Protein AF-A0A1L5KKT3-F1 (afdb_monomer)

Foldseek 3Di:
DVVQQVVCVVVVHDRPQVQDDPVDPVSAQPFQAQLLVVFFDPCFDKDKDKDKDWDDDPFKIKIKMWIWIKTADRTNRVQWIKIKIKIKIKMKGWPAAAPPDPPCNTDIKIKIKMKMKMKTWDQDPDDPCEGLVNLSVPPGSSDDQFDDDPVVVVVCVVPPPCQDADPVRTGGDAPVVRPRYGRSVSSSVPRPTDIDMDMDIDMDMDD

Secondary structure (DSSP, 8-state):
-HHHHHHHHHTTPPPSSTT--TT-GGGS------HHHHHB-TT--EEEEEEEEEEEETTEEEEEEEEEEEEE-SBSTTT-EEEEEEEEEEEEEEEEE-TT-SS-SEEEEEEEEEEEEEEEE------TTTSHHHHHHHS-TTS-SB---HHHHHHHHHH-TT--B-TT-PBBP--TT-SS---HHHHHHHS----EEEEEEEEEEE-

pLDDT: mean 84.53, std 10.6, range [56.38, 98.12]

Nearest PDB structures (foldseek):
  7dsa-assembly1_B  TM=4.032E-01  e=6.604E+00  Gallus gallus

Structure (mmCIF, N/CA/C/O backbone):
data_AF-A0A1L5KKT3-F1
#
_entry.id   AF-A0A1L5KKT3-F1
#
loop_
_atom_site.group_PDB
_atom_site.id
_atom_site.type_symbol
_atom_site.label_atom_id
_atom_site.label_alt_id
_atom_site.label_comp_id
_atom_site.label_asym_id
_atom_site.label_entity_id
_atom_site.label_seq_id
_atom_site.pdbx_PDB_ins_code
_atom_site.Cartn_x
_atom_site.Cartn_y
_atom_site.Cartn_z
_atom_site.occupancy
_atom_site.B_iso_or_equiv
_atom_site.auth_seq_id
_atom_site.auth_comp_id
_atom_site.auth_asym_id
_atom_site.auth_atom_id
_atom_site.pdbx_PDB_model_num
ATOM 1 N N . GLN A 1 1 ? 16.917 9.504 -33.461 1.00 63.19 1 GLN A N 1
ATOM 2 C CA . GLN A 1 1 ? 17.417 8.324 -34.205 1.00 63.19 1 GLN A CA 1
ATOM 3 C C . GLN A 1 1 ? 18.215 8.733 -35.440 1.00 63.19 1 GLN A C 1
ATOM 5 O O . GLN A 1 1 ? 19.400 8.432 -35.468 1.00 63.19 1 GLN A O 1
ATOM 10 N N . MET A 1 2 ? 17.657 9.514 -36.377 1.00 70.12 2 MET A N 1
ATOM 11 C CA . MET A 1 2 ? 18.410 10.036 -37.537 1.00 70.12 2 MET A CA 1
ATOM 12 C C . MET A 1 2 ? 19.688 10.796 -37.152 1.00 70.12 2 MET A C 1
ATOM 14 O O . MET A 1 2 ? 20.767 10.406 -37.568 1.00 70.12 2 MET A O 1
ATOM 18 N N . MET A 1 3 ? 19.584 11.819 -36.299 1.00 73.38 3 MET A N 1
ATOM 19 C CA . MET A 1 3 ? 20.734 12.651 -35.912 1.00 73.38 3 MET A CA 1
ATOM 20 C C . MET A 1 3 ? 21.866 11.843 -35.247 1.00 73.38 3 MET A C 1
ATOM 22 O O . MET A 1 3 ? 23.039 12.139 -35.435 1.00 73.38 3 MET A O 1
ATOM 26 N N . VAL A 1 4 ? 21.524 10.776 -34.516 1.00 72.25 4 VAL A N 1
ATOM 27 C CA . VAL A 1 4 ? 22.498 9.873 -33.876 1.00 72.25 4 VAL A CA 1
ATOM 28 C C . VAL A 1 4 ? 23.178 8.974 -34.913 1.00 72.25 4 VAL A C 1
ATOM 30 O O . VAL A 1 4 ? 24.384 8.760 -34.841 1.00 72.25 4 VAL A O 1
ATOM 33 N N . ASN A 1 5 ? 22.427 8.473 -35.898 1.00 73.75 5 ASN A N 1
ATOM 34 C CA . ASN A 1 5 ? 22.984 7.714 -37.016 1.00 73.75 5 ASN A CA 1
ATOM 35 C C . ASN A 1 5 ? 23.871 8.580 -37.913 1.00 73.75 5 ASN A C 1
ATOM 37 O O . ASN A 1 5 ? 24.936 8.126 -38.316 1.00 73.75 5 ASN A O 1
ATOM 41 N N . GLU A 1 6 ? 23.467 9.817 -38.201 1.00 74.38 6 GLU A N 1
ATOM 42 C CA . GLU A 1 6 ? 24.276 10.774 -38.962 1.00 74.38 6 GLU A CA 1
ATOM 43 C C . GLU A 1 6 ? 25.564 11.128 -38.218 1.00 74.38 6 GLU A C 1
ATOM 45 O O . GLU A 1 6 ? 26.638 11.103 -38.815 1.00 74.38 6 GLU A O 1
ATOM 50 N N . MET A 1 7 ? 25.488 11.368 -36.906 1.00 77.25 7 MET A N 1
ATOM 51 C CA . MET A 1 7 ? 26.662 11.617 -36.070 1.00 77.25 7 MET A CA 1
ATOM 52 C C . MET A 1 7 ? 27.610 10.411 -36.044 1.00 77.25 7 MET A C 1
ATOM 54 O O . MET A 1 7 ? 28.794 10.570 -36.325 1.00 77.25 7 MET A O 1
ATOM 58 N N . ASN A 1 8 ? 27.106 9.194 -35.803 1.00 78.06 8 ASN A N 1
ATOM 59 C CA . ASN A 1 8 ? 27.934 7.983 -35.811 1.00 78.06 8 ASN A CA 1
ATOM 60 C C . ASN A 1 8 ? 28.555 7.714 -37.187 1.00 78.06 8 ASN A C 1
ATOM 62 O O . ASN A 1 8 ? 29.734 7.378 -37.262 1.00 78.06 8 ASN A O 1
ATOM 66 N N . LYS A 1 9 ? 27.796 7.915 -38.272 1.00 80.06 9 LYS A N 1
ATOM 67 C CA . LYS A 1 9 ? 28.296 7.789 -39.647 1.00 80.06 9 LYS A CA 1
ATOM 68 C C . LYS A 1 9 ? 29.416 8.792 -39.931 1.00 80.06 9 LYS A C 1
ATOM 70 O O . LYS A 1 9 ? 30.420 8.415 -40.530 1.00 80.06 9 LYS A O 1
ATOM 75 N N . ASN A 1 10 ? 29.267 10.038 -39.479 1.00 81.19 10 ASN A N 1
ATOM 76 C CA . ASN A 1 10 ? 30.288 11.080 -39.618 1.00 81.19 10 ASN A CA 1
ATOM 77 C C . ASN A 1 10 ? 31.531 10.802 -38.756 1.00 81.19 10 ASN A C 1
ATOM 79 O O . ASN A 1 10 ? 32.640 11.148 -39.151 1.00 81.19 10 ASN A O 1
ATOM 83 N N . GLU A 1 11 ? 31.362 10.144 -37.609 1.00 80.19 11 GLU A N 1
ATOM 84 C CA . GLU A 1 11 ? 32.452 9.707 -36.726 1.00 80.19 11 GLU A CA 1
ATOM 85 C C . GLU A 1 11 ? 33.073 8.354 -37.127 1.00 80.19 11 GLU A C 1
ATOM 87 O O . GLU A 1 11 ? 33.970 7.867 -36.438 1.00 80.19 11 GLU A O 1
ATOM 92 N N . GLY A 1 12 ? 32.609 7.721 -38.212 1.00 77.06 12 GLY A N 1
ATOM 93 C CA . GLY A 1 12 ? 33.082 6.401 -38.649 1.00 77.06 12 GLY A CA 1
ATOM 94 C C . GLY A 1 12 ? 32.738 5.254 -37.689 1.00 77.06 12 GLY A C 1
ATOM 95 O O . GLY A 1 12 ? 33.350 4.190 -37.757 1.00 77.06 12 GLY A O 1
ATOM 96 N N . LYS A 1 13 ? 31.780 5.463 -36.783 1.00 74.81 13 LYS A N 1
ATOM 97 C CA . LYS A 1 13 ? 31.267 4.460 -35.844 1.00 74.81 13 LYS A CA 1
ATOM 98 C C . LYS A 1 13 ? 30.089 3.710 -36.457 1.00 74.81 13 LYS A C 1
ATOM 100 O O . LYS A 1 13 ? 29.391 4.223 -37.333 1.00 74.81 13 LYS A O 1
ATOM 105 N N . GLU A 1 14 ? 29.830 2.507 -35.951 1.00 72.31 14 GLU A N 1
ATOM 106 C CA . GLU A 1 14 ? 28.636 1.754 -36.333 1.00 72.31 14 GLU A CA 1
ATOM 107 C C . GLU A 1 14 ? 27.357 2.559 -36.061 1.00 72.31 14 GLU A C 1
ATOM 109 O O . GLU A 1 14 ? 27.228 3.289 -35.067 1.00 72.31 14 GLU A O 1
ATOM 114 N N . LEU A 1 15 ? 26.396 2.432 -36.978 1.00 69.31 15 LEU A N 1
ATOM 115 C CA . LEU A 1 15 ? 25.092 3.065 -36.844 1.00 69.31 15 LEU A CA 1
ATOM 116 C C . LEU A 1 15 ? 24.395 2.501 -35.606 1.00 69.31 15 LEU A C 1
ATOM 118 O O . LEU A 1 15 ? 24.233 1.293 -35.472 1.00 69.31 15 LEU A O 1
ATOM 122 N N . LYS A 1 16 ? 23.950 3.386 -34.713 1.00 64.50 16 LYS A N 1
ATOM 123 C CA . LYS A 1 16 ? 23.202 2.998 -33.507 1.00 64.50 16 LYS A CA 1
ATOM 124 C C . LYS A 1 16 ? 21.838 2.388 -33.850 1.00 64.50 16 LYS A C 1
ATOM 126 O O . LYS A 1 16 ? 21.349 1.560 -33.094 1.00 64.50 16 LYS A O 1
ATOM 131 N N . PHE A 1 17 ? 21.237 2.792 -34.970 1.00 68.19 17 PHE A N 1
ATOM 132 C CA . PHE A 1 17 ? 19.943 2.310 -35.458 1.00 68.19 17 PHE A CA 1
ATOM 133 C C . PHE A 1 17 ? 20.067 1.907 -36.937 1.00 68.19 17 PHE A C 1
ATOM 135 O O . PHE A 1 17 ? 19.567 2.623 -37.803 1.00 68.19 17 PHE A O 1
ATOM 142 N N . PRO A 1 18 ? 20.767 0.808 -37.266 1.00 62.34 18 PRO A N 1
ATOM 143 C CA . PRO A 1 18 ? 21.139 0.478 -38.647 1.00 62.34 18 PRO A CA 1
ATOM 144 C C . PRO A 1 18 ? 19.930 0.233 -39.556 1.00 62.34 18 PRO A C 1
ATOM 146 O O . PRO A 1 18 ? 20.019 0.447 -40.760 1.00 62.34 18 PRO A O 1
ATOM 149 N N . ASN A 1 19 ? 18.796 -0.154 -38.970 1.00 67.31 19 ASN A N 1
ATOM 150 C CA . ASN A 1 19 ? 17.571 -0.430 -39.704 1.00 67.31 19 ASN A CA 1
ATOM 151 C C . ASN A 1 19 ? 16.658 0.788 -39.866 1.00 67.31 19 ASN A C 1
ATOM 153 O O . ASN A 1 19 ? 15.694 0.654 -40.594 1.00 67.31 19 ASN A O 1
ATOM 157 N N . PHE A 1 20 ? 16.926 1.937 -39.228 1.00 66.56 20 PHE A N 1
ATOM 158 C CA . PHE A 1 20 ? 16.033 3.107 -39.228 1.00 66.56 20 PHE A CA 1
ATOM 159 C C . PHE A 1 20 ? 16.254 4.023 -40.447 1.00 66.56 20 PHE A C 1
ATOM 161 O O . PHE A 1 20 ? 17.340 4.584 -40.612 1.00 66.56 20 PHE A O 1
ATOM 168 N N . ASP A 1 21 ? 15.198 4.253 -41.231 1.00 69.81 21 ASP A N 1
ATOM 169 C CA . ASP A 1 21 ? 15.142 5.175 -42.371 1.00 69.81 21 ASP A CA 1
ATOM 170 C C . ASP A 1 21 ? 13.918 6.103 -42.252 1.00 69.81 21 ASP A C 1
ATOM 172 O O . ASP A 1 21 ? 12.773 5.653 -42.258 1.00 69.81 21 ASP A O 1
ATOM 176 N N . ILE A 1 22 ? 14.144 7.423 -42.193 1.00 68.12 22 ILE A N 1
ATOM 177 C CA . ILE A 1 22 ? 13.048 8.406 -42.097 1.00 68.12 22 ILE A CA 1
ATOM 178 C C . ILE A 1 22 ? 12.112 8.380 -43.313 1.00 68.12 22 ILE A C 1
ATOM 180 O O . ILE A 1 22 ? 10.954 8.777 -43.220 1.00 68.12 22 ILE A O 1
ATOM 184 N N . ASN A 1 23 ? 12.612 7.945 -44.469 1.00 75.56 23 ASN A N 1
ATOM 185 C CA . ASN A 1 23 ? 11.835 7.919 -45.703 1.00 75.56 23 ASN A CA 1
ATOM 186 C C . ASN A 1 23 ? 11.068 6.605 -45.863 1.00 75.56 23 ASN A C 1
ATOM 188 O O . ASN A 1 23 ? 10.263 6.481 -46.786 1.00 75.56 23 ASN A O 1
ATOM 192 N N . ASN A 1 24 ? 11.291 5.638 -44.967 1.00 72.31 24 ASN A N 1
ATOM 193 C CA . ASN A 1 24 ? 10.620 4.353 -44.987 1.00 72.31 24 ASN A CA 1
ATOM 194 C C . ASN A 1 24 ? 9.954 4.049 -43.631 1.00 72.31 24 ASN A C 1
ATOM 196 O O . ASN A 1 24 ? 10.589 3.470 -42.748 1.00 72.31 24 ASN A O 1
ATOM 200 N N . PRO A 1 25 ? 8.654 4.355 -43.466 1.00 66.06 25 PRO A N 1
ATOM 201 C CA . PRO A 1 25 ? 7.922 4.127 -42.219 1.00 66.06 25 PRO A CA 1
ATOM 202 C C . PRO A 1 25 ? 7.931 2.675 -41.719 1.00 66.06 25 PRO A C 1
ATOM 204 O O . PRO A 1 25 ? 7.763 2.449 -40.526 1.00 66.06 25 PRO A O 1
ATOM 207 N N . SER A 1 26 ? 8.163 1.681 -42.590 1.00 67.38 26 SER A N 1
ATOM 208 C CA . SER A 1 26 ? 8.262 0.270 -42.178 1.00 67.38 26 SER A CA 1
ATOM 209 C C . SER A 1 26 ? 9.510 -0.034 -41.346 1.00 67.38 26 SER A C 1
ATOM 211 O O . SER A 1 26 ? 9.657 -1.139 -40.834 1.00 67.38 26 SER A O 1
ATOM 213 N N . THR A 1 27 ? 10.440 0.916 -41.274 1.00 63.47 27 THR A N 1
ATOM 214 C CA . THR A 1 27 ? 11.661 0.825 -40.476 1.00 63.47 27 THR A CA 1
ATOM 215 C C . THR A 1 27 ? 11.534 1.455 -39.095 1.00 63.47 27 THR A C 1
ATOM 217 O O . THR A 1 27 ? 12.465 1.382 -38.287 1.00 63.47 27 THR A O 1
ATOM 220 N N . TYR A 1 28 ? 10.398 2.099 -38.817 1.00 63.19 28 TYR A N 1
ATOM 221 C CA . TYR A 1 28 ? 10.136 2.640 -37.498 1.00 63.19 28 TYR A CA 1
ATOM 222 C C . TYR A 1 28 ? 9.967 1.491 -36.50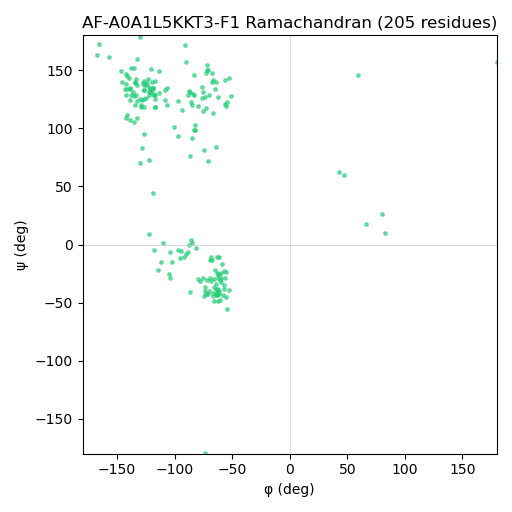5 1.00 63.19 28 TYR A C 1
ATOM 224 O O . TYR A 1 28 ? 9.368 0.469 -36.850 1.00 63.19 28 TYR A O 1
ATOM 232 N N . PRO A 1 29 ? 10.508 1.627 -35.283 1.00 63.94 29 PRO A N 1
ATOM 233 C CA . PRO A 1 29 ? 10.243 0.655 -34.235 1.00 63.94 29 PRO A CA 1
ATOM 234 C C . PRO A 1 29 ? 8.728 0.518 -34.060 1.00 63.94 29 PRO A C 1
ATOM 236 O O . PRO A 1 29 ? 8.031 1.502 -33.843 1.00 63.94 29 PRO A O 1
ATOM 239 N N . THR A 1 30 ? 8.231 -0.708 -34.209 1.00 66.31 30 THR A N 1
ATOM 240 C CA . THR A 1 30 ? 6.797 -1.039 -34.174 1.00 66.31 30 THR A CA 1
ATOM 241 C C . THR A 1 30 ? 6.252 -1.176 -32.757 1.00 66.31 30 THR A C 1
ATOM 243 O O . THR A 1 30 ? 5.075 -1.471 -32.573 1.00 66.31 30 THR A O 1
ATOM 246 N N . THR A 1 31 ? 7.119 -1.048 -31.757 1.00 73.56 31 THR A N 1
ATOM 247 C CA . THR A 1 31 ? 6.745 -1.133 -30.353 1.00 73.56 31 THR A CA 1
ATOM 248 C C . THR A 1 31 ? 6.300 0.241 -29.874 1.00 73.56 31 THR A C 1
ATOM 250 O O . THR A 1 31 ? 7.003 1.220 -30.097 1.00 73.56 31 THR A O 1
ATOM 253 N N . GLU A 1 32 ? 5.150 0.300 -29.209 1.00 79.75 32 GLU A N 1
ATOM 254 C CA . GLU A 1 32 ? 4.628 1.490 -28.535 1.00 79.75 32 GLU A CA 1
ATOM 255 C C . GLU A 1 32 ? 4.276 1.103 -27.095 1.00 79.75 32 GLU A C 1
ATOM 257 O O . GLU A 1 32 ? 3.148 0.736 -26.779 1.00 79.75 32 GLU A O 1
ATOM 262 N N . THR A 1 33 ? 5.282 1.104 -26.229 1.00 86.25 33 THR A N 1
ATOM 263 C CA . THR A 1 33 ? 5.142 0.842 -24.800 1.00 86.25 33 THR A CA 1
ATOM 264 C C . THR A 1 33 ? 4.635 2.097 -24.096 1.00 86.25 33 THR A C 1
ATOM 266 O O . THR A 1 33 ? 5.320 3.125 -24.074 1.00 86.25 33 THR A O 1
ATOM 269 N N . ASP A 1 34 ? 3.464 2.006 -23.467 1.00 87.88 34 ASP A N 1
ATOM 270 C CA . ASP A 1 34 ? 3.000 3.025 -2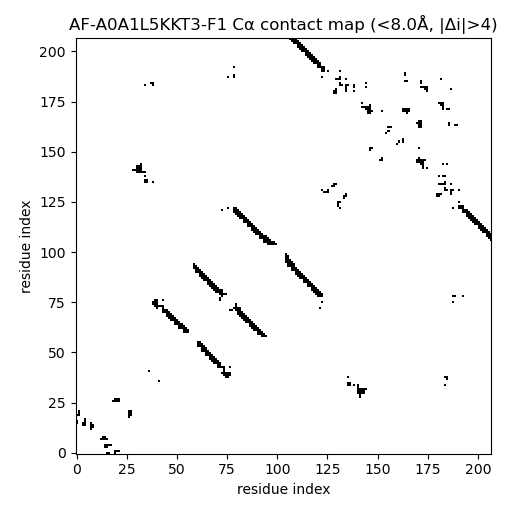2.528 1.00 87.88 34 ASP A CA 1
ATOM 271 C C . ASP A 1 34 ? 3.582 2.749 -21.138 1.00 87.88 34 ASP A C 1
ATOM 273 O O . ASP A 1 34 ? 3.020 2.023 -20.321 1.00 87.88 34 ASP A O 1
ATOM 277 N N . TRP A 1 35 ? 4.737 3.350 -20.855 1.00 87.81 35 TRP A N 1
ATOM 278 C CA . TRP A 1 35 ? 5.409 3.186 -19.566 1.00 87.81 35 TRP A CA 1
ATOM 279 C C . TRP A 1 35 ? 4.572 3.654 -18.373 1.00 87.81 35 TRP A C 1
ATOM 281 O O . TRP A 1 35 ? 4.809 3.184 -17.261 1.00 87.81 35 TRP A O 1
ATOM 291 N N . GLN A 1 36 ? 3.619 4.569 -18.577 1.00 86.94 36 GLN A N 1
ATOM 292 C CA . GLN A 1 36 ? 2.724 5.000 -17.510 1.00 86.94 36 GLN A CA 1
ATOM 293 C C . GLN A 1 36 ? 1.684 3.928 -17.218 1.00 86.94 36 GLN A C 1
ATOM 295 O O . GLN A 1 36 ? 1.475 3.633 -16.049 1.00 86.94 36 GLN A O 1
ATOM 300 N N . ASP A 1 37 ? 1.080 3.314 -18.233 1.00 87.06 37 ASP A N 1
ATOM 301 C CA . ASP A 1 37 ? 0.130 2.213 -18.014 1.00 87.06 37 ASP A CA 1
ATOM 302 C C . ASP A 1 37 ? 0.809 0.988 -17.374 1.00 87.06 37 ASP A C 1
ATOM 304 O O . ASP A 1 37 ? 0.239 0.340 -16.500 1.00 87.06 37 ASP A O 1
ATOM 308 N N . GLU A 1 38 ? 2.075 0.732 -17.716 1.00 85.56 38 GLU A N 1
ATOM 309 C CA . GLU A 1 38 ? 2.852 -0.383 -17.156 1.00 85.56 38 GLU A CA 1
ATOM 310 C C . GLU A 1 38 ? 3.272 -0.177 -15.685 1.00 85.56 38 GLU A C 1
ATOM 312 O O . GLU A 1 38 ? 3.427 -1.141 -14.929 1.00 85.56 38 GLU A O 1
ATOM 317 N N . LEU A 1 39 ? 3.490 1.069 -15.247 1.00 85.44 39 LEU A N 1
ATOM 318 C CA . LEU A 1 39 ? 3.946 1.374 -13.882 1.00 85.44 39 LEU A CA 1
ATOM 319 C C . LEU A 1 39 ? 2.861 1.916 -12.957 1.00 85.44 39 LEU A C 1
ATOM 321 O O . LEU A 1 39 ? 2.970 1.756 -11.733 1.00 85.44 39 LEU A O 1
ATOM 325 N N . LEU A 1 40 ? 1.857 2.598 -13.502 1.00 85.81 40 LEU A N 1
ATOM 326 C CA . LEU A 1 40 ? 0.765 3.152 -12.725 1.00 85.81 40 LEU A CA 1
ATOM 327 C C . LEU A 1 40 ? -0.277 2.075 -12.471 1.00 85.81 40 LEU A C 1
ATOM 329 O O . LEU A 1 40 ? -0.812 1.429 -13.363 1.00 85.81 40 LEU A O 1
ATOM 333 N N . ASN A 1 41 ? -0.629 1.926 -11.204 1.00 79.69 41 ASN A N 1
ATOM 334 C CA . ASN A 1 41 ? -1.790 1.160 -10.831 1.00 79.69 41 ASN A CA 1
ATOM 335 C C . ASN A 1 41 ? -3.040 2.035 -10.952 1.00 79.69 41 ASN A C 1
ATOM 337 O O . ASN A 1 41 ? -3.407 2.759 -10.021 1.00 79.69 41 ASN A O 1
ATOM 341 N N . ASN A 1 42 ? -3.745 1.888 -12.072 1.00 75.50 42 ASN A N 1
ATOM 342 C CA . ASN A 1 42 ? -5.057 2.500 -12.301 1.00 75.50 42 ASN A CA 1
ATOM 343 C C . ASN A 1 42 ? -6.137 2.018 -11.299 1.00 75.50 42 ASN A C 1
ATOM 345 O O . ASN A 1 42 ? -7.207 2.617 -11.196 1.00 75.50 42 ASN A O 1
ATOM 349 N N . HIS A 1 43 ? -5.847 0.975 -10.512 1.00 75.19 43 HIS A N 1
ATOM 350 C CA . HIS A 1 43 ? -6.702 0.388 -9.478 1.00 75.19 43 HIS A CA 1
ATOM 351 C C . HIS A 1 43 ? -6.056 0.460 -8.080 1.00 75.19 43 HIS A C 1
ATOM 353 O O . HIS A 1 43 ? -6.080 -0.505 -7.306 1.00 75.19 43 HIS A O 1
ATOM 359 N N . ALA A 1 44 ? -5.470 1.607 -7.725 1.00 79.19 44 ALA A N 1
ATOM 360 C CA . ALA A 1 44 ? -4.943 1.875 -6.384 1.00 79.19 44 ALA A CA 1
ATOM 361 C C . ALA A 1 44 ? -6.077 2.059 -5.350 1.00 79.19 44 ALA A C 1
ATOM 363 O O . ALA A 1 44 ? -6.387 3.162 -4.899 1.00 79.19 44 ALA A O 1
ATOM 364 N N . LEU A 1 45 ? -6.743 0.956 -5.004 1.00 83.94 45 LEU A N 1
ATOM 365 C CA . LEU A 1 45 ? -7.886 0.944 -4.097 1.00 83.94 45 LEU A CA 1
ATOM 366 C C . LEU A 1 45 ? -7.467 1.192 -2.642 1.00 83.94 45 LEU A C 1
ATOM 368 O O . LEU A 1 45 ? -6.399 0.772 -2.186 1.00 83.94 45 LEU A O 1
ATOM 372 N N . VAL A 1 46 ? -8.366 1.845 -1.905 1.00 91.62 46 VAL A N 1
ATOM 373 C CA . VAL A 1 46 ? -8.252 2.059 -0.461 1.00 91.62 46 VAL A CA 1
ATOM 374 C C . VAL A 1 46 ? -9.413 1.360 0.231 1.00 91.62 46 VAL A C 1
ATOM 376 O O . VAL A 1 46 ? -10.575 1.704 0.022 1.00 91.62 46 VAL A O 1
ATOM 379 N N . TYR A 1 47 ? -9.092 0.398 1.091 1.00 92.94 47 TYR A N 1
ATOM 380 C CA . TYR A 1 47 ? -10.054 -0.322 1.916 1.00 92.94 47 TYR A CA 1
ATOM 381 C C . TYR A 1 47 ? -9.914 0.115 3.363 1.00 92.94 47 TYR A C 1
ATOM 383 O O . TYR A 1 47 ? -8.835 0.019 3.944 1.00 92.94 47 TYR A O 1
ATOM 391 N N . ASN A 1 48 ? -11.009 0.572 3.962 1.00 96.31 48 ASN A N 1
ATOM 392 C CA . ASN A 1 48 ? -11.042 0.968 5.362 1.00 96.31 48 ASN A CA 1
ATOM 393 C C . ASN A 1 48 ? -12.262 0.347 6.041 1.00 96.31 48 ASN A C 1
ATOM 395 O O . ASN A 1 48 ? -13.399 0.750 5.796 1.00 96.31 48 ASN A O 1
ATOM 399 N N . HIS A 1 49 ? -12.014 -0.635 6.902 1.00 96.81 49 HIS A N 1
ATOM 400 C CA . HIS A 1 49 ? -13.036 -1.325 7.672 1.00 96.81 49 HIS A CA 1
ATOM 401 C C . HIS A 1 49 ? -12.858 -1.010 9.147 1.00 96.81 49 HIS A C 1
ATOM 403 O O . HIS A 1 49 ? -11.770 -1.152 9.701 1.00 96.81 49 HIS A O 1
ATOM 409 N N . LYS A 1 50 ? -13.947 -0.621 9.807 1.00 96.50 50 LYS A N 1
ATOM 410 C CA . LYS A 1 50 ? -13.962 -0.390 11.246 1.00 96.50 50 LYS A CA 1
ATOM 411 C C . LYS A 1 50 ? -15.204 -1.015 11.848 1.00 96.50 50 LYS A C 1
ATOM 413 O O . LYS A 1 50 ? -16.317 -0.727 11.421 1.00 96.50 50 LYS A O 1
ATOM 418 N N . VAL A 1 51 ? -14.997 -1.821 12.878 1.00 97.62 51 VAL A N 1
ATOM 419 C CA . VAL A 1 51 ? -16.064 -2.380 13.701 1.00 97.62 51 VAL A CA 1
ATOM 420 C C . VAL A 1 51 ? -15.859 -1.884 15.117 1.00 97.62 51 VAL A C 1
ATOM 422 O O . VAL A 1 51 ? -14.741 -1.875 15.635 1.00 97.62 51 VAL A O 1
ATOM 425 N N . SER A 1 52 ? -16.935 -1.441 15.752 1.00 97.38 52 SER A N 1
ATOM 426 C CA . SER A 1 52 ? -16.896 -1.033 17.147 1.00 97.38 52 SER A CA 1
ATOM 427 C C . SER A 1 52 ? -18.126 -1.503 17.891 1.00 97.38 52 SER A C 1
ATOM 429 O O . SER A 1 52 ? -19.231 -1.469 17.358 1.00 97.38 52 SER A O 1
ATOM 431 N N . LEU A 1 53 ? -17.905 -1.882 19.141 1.00 97.38 53 LEU A N 1
ATOM 432 C CA . LEU A 1 53 ? -18.925 -2.205 20.116 1.00 97.38 53 LEU A CA 1
ATOM 433 C C . LEU A 1 53 ? -18.791 -1.226 21.277 1.00 97.38 53 LEU A C 1
ATOM 435 O O . LEU A 1 53 ? -17.695 -0.982 21.780 1.00 97.38 53 LEU A O 1
ATOM 439 N N . SER A 1 54 ? -19.913 -0.685 21.724 1.00 96.88 54 SER A N 1
ATOM 440 C CA . SER A 1 54 ? -19.962 0.188 22.888 1.00 96.88 54 SER A CA 1
ATOM 441 C C . SER A 1 54 ? -21.210 -0.095 23.692 1.00 96.88 54 SER A C 1
ATOM 443 O O . SER A 1 54 ? -22.265 -0.365 23.120 1.00 96.88 54 SER A O 1
ATOM 445 N N . GLY A 1 55 ? -21.101 0.020 25.006 1.00 95.56 55 GLY A N 1
ATOM 446 C CA . GLY A 1 55 ? -22.231 -0.157 25.899 1.00 95.56 55 GLY A CA 1
ATOM 447 C C . GLY A 1 55 ? -21.923 0.352 27.292 1.00 95.56 55 GLY A C 1
ATOM 448 O O . GLY A 1 55 ? -20.793 0.719 27.615 1.00 95.56 55 GLY A O 1
ATOM 449 N N . GLY A 1 56 ? -22.948 0.378 28.129 1.00 93.75 56 GLY A N 1
ATOM 450 C CA . GLY A 1 56 ? -22.795 0.788 29.508 1.00 93.75 56 GLY A CA 1
ATOM 451 C C . GLY A 1 56 ? -24.010 0.459 30.354 1.00 93.75 56 GLY A C 1
ATOM 452 O O . GLY A 1 56 ? -25.091 0.185 29.844 1.00 93.75 56 GLY A O 1
ATOM 453 N N . THR A 1 57 ? -23.784 0.479 31.658 1.00 90.69 57 THR A N 1
ATOM 454 C CA . THR A 1 57 ? -24.776 0.372 32.728 1.00 90.69 57 THR A CA 1
ATOM 455 C C . THR A 1 57 ? -24.532 1.512 33.714 1.00 90.69 57 THR A C 1
ATOM 457 O O . THR A 1 57 ? -23.538 2.232 33.598 1.00 90.69 57 THR A O 1
ATOM 460 N N . ASP A 1 58 ? -25.358 1.614 34.751 1.00 88.06 58 ASP A N 1
ATOM 461 C CA . ASP A 1 58 ? -25.185 2.596 35.829 1.00 88.06 58 ASP A CA 1
ATOM 462 C C . ASP A 1 58 ? -23.810 2.519 36.514 1.00 88.06 58 ASP A C 1
ATOM 464 O O . ASP A 1 58 ? -23.339 3.495 37.095 1.00 88.06 58 ASP A O 1
ATOM 468 N N . ARG A 1 59 ? -23.143 1.359 36.445 1.00 90.06 59 ARG A N 1
ATOM 469 C CA . ARG A 1 59 ? -21.849 1.123 37.097 1.00 90.06 59 ARG A CA 1
ATOM 470 C C . ARG A 1 59 ? -20.653 1.145 36.161 1.00 90.06 59 ARG A C 1
ATOM 472 O O . ARG A 1 59 ? -19.528 1.114 36.650 1.00 90.06 59 ARG A O 1
ATOM 479 N N . GLY A 1 60 ? -20.832 1.242 34.849 1.00 93.81 60 GLY A N 1
ATOM 480 C CA . GLY A 1 60 ? -19.676 1.306 33.964 1.00 93.81 60 GLY A CA 1
ATOM 481 C C . GLY A 1 60 ? -20.006 1.409 32.491 1.00 93.81 60 GLY A C 1
ATOM 482 O O . GLY A 1 60 ? -21.067 0.991 32.044 1.00 93.81 60 GLY A O 1
ATOM 483 N N . ILE A 1 61 ? -19.047 1.937 31.745 1.00 96.44 61 ILE A N 1
ATOM 484 C CA . ILE A 1 61 ? -19.089 2.135 30.299 1.00 96.44 61 ILE A CA 1
ATOM 485 C C . ILE A 1 61 ? -17.898 1.423 29.664 1.00 96.44 61 ILE A C 1
ATOM 487 O O . ILE A 1 61 ? -16.799 1.394 30.221 1.00 96.44 61 ILE A O 1
ATOM 491 N N . TYR A 1 62 ? -18.100 0.829 28.497 1.00 95.88 62 TYR A N 1
ATOM 492 C CA . TYR A 1 62 ? -17.044 0.168 27.745 1.00 95.88 62 TYR A CA 1
ATOM 493 C C . TYR A 1 62 ? -17.145 0.486 26.255 1.00 95.88 62 TYR A C 1
ATOM 495 O O . TYR A 1 62 ? -18.217 0.740 25.704 1.00 95.88 62 TYR A O 1
ATOM 503 N N . TYR A 1 63 ? -15.990 0.454 25.606 1.00 97.75 63 TYR A N 1
ATOM 504 C CA . TYR A 1 63 ? -15.815 0.639 24.179 1.00 97.75 63 TYR A CA 1
ATOM 505 C C . TYR A 1 63 ? -14.731 -0.312 23.692 1.00 97.75 63 TYR A C 1
ATOM 507 O O . TYR A 1 63 ? -13.619 -0.311 24.214 1.00 97.75 63 TYR A O 1
ATOM 515 N N . ALA A 1 64 ? -15.030 -1.078 22.657 1.00 97.38 64 ALA A N 1
ATOM 516 C CA . ALA A 1 64 ? -14.065 -1.883 21.935 1.00 97.38 64 ALA A CA 1
ATOM 517 C C . ALA A 1 64 ? -14.156 -1.546 20.448 1.00 97.38 64 ALA A C 1
ATOM 519 O O . ALA A 1 64 ? -15.242 -1.346 19.907 1.00 97.38 64 ALA A O 1
ATOM 520 N N . SER A 1 65 ? -13.021 -1.485 19.764 1.00 98.06 65 SER A N 1
ATOM 521 C CA . SER A 1 65 ? -12.996 -1.315 18.317 1.00 98.06 65 SER A CA 1
ATOM 522 C C . SER A 1 65 ? -11.833 -2.039 17.682 1.00 98.06 65 SER A C 1
ATOM 524 O O . SER A 1 65 ? -10.752 -2.127 18.265 1.00 98.06 65 SER A O 1
ATOM 526 N N . PHE A 1 66 ? -12.068 -2.475 16.457 1.00 98.12 66 PHE A N 1
ATOM 527 C CA . PHE A 1 66 ? -11.071 -3.008 15.558 1.00 98.12 66 PHE A CA 1
ATOM 528 C C . PHE A 1 66 ? -11.153 -2.264 14.225 1.00 98.12 66 PHE A C 1
ATOM 530 O O . PHE A 1 66 ? -12.245 -1.947 13.746 1.00 98.12 66 PHE A O 1
ATOM 537 N N . GLY A 1 67 ? -9.999 -1.954 13.650 1.00 97.88 67 GLY A N 1
ATOM 538 C CA . GLY A 1 67 ? -9.866 -1.288 12.366 1.00 97.88 67 GLY A CA 1
ATOM 539 C C . GLY A 1 67 ? -8.828 -1.977 11.493 1.00 97.88 67 GLY A C 1
ATOM 540 O O . GLY A 1 67 ? -7.788 -2.415 11.988 1.00 97.88 67 GLY A O 1
ATOM 541 N N . TYR A 1 68 ? -9.122 -2.040 10.200 1.00 97.62 68 TYR A N 1
ATOM 542 C CA . TYR A 1 68 ? -8.218 -2.486 9.153 1.00 97.62 68 TYR A CA 1
ATOM 543 C C . TYR A 1 68 ? -8.215 -1.461 8.020 1.00 97.62 68 TYR A C 1
ATOM 545 O O . TYR A 1 68 ? -9.269 -1.113 7.486 1.00 97.62 68 TYR A O 1
ATOM 553 N N . LEU A 1 69 ? -7.027 -0.984 7.669 1.00 97.25 69 LEU A N 1
ATOM 554 C CA . LEU A 1 69 ? -6.780 -0.084 6.554 1.00 97.25 69 LEU A CA 1
ATOM 555 C C . LEU A 1 69 ? -5.787 -0.751 5.604 1.00 97.25 69 LEU A C 1
ATOM 557 O O . LEU A 1 69 ? -4.738 -1.212 6.048 1.00 97.25 69 LEU A O 1
ATOM 561 N N . ASN A 1 70 ? -6.103 -0.758 4.316 1.00 94.75 70 ASN A N 1
ATOM 562 C CA . ASN A 1 70 ? -5.202 -1.166 3.249 1.00 94.75 70 ASN A CA 1
ATOM 563 C C . ASN A 1 70 ? -5.251 -0.127 2.131 1.00 94.75 70 ASN A C 1
ATOM 565 O O . ASN A 1 70 ? -6.325 0.166 1.610 1.00 94.75 70 ASN A O 1
ATOM 569 N N . GLN A 1 71 ? -4.100 0.429 1.788 1.00 91.81 71 GLN A N 1
ATOM 570 C CA . GLN A 1 71 ? -3.934 1.418 0.739 1.00 91.81 71 GLN A CA 1
ATOM 571 C C . GLN A 1 71 ? -2.811 0.958 -0.183 1.00 91.81 71 GLN A C 1
ATOM 573 O O . GLN A 1 71 ? -1.659 0.857 0.239 1.00 91.81 71 GLN A O 1
ATOM 578 N N . ASN A 1 72 ? -3.149 0.730 -1.446 1.00 89.31 72 ASN A N 1
ATOM 579 C CA . ASN A 1 72 ? -2.158 0.476 -2.481 1.00 89.31 72 ASN A CA 1
ATOM 580 C C . ASN A 1 72 ? -1.602 1.804 -3.012 1.00 89.31 72 ASN A C 1
ATOM 582 O O . ASN A 1 72 ? -2.317 2.806 -3.095 1.00 89.31 72 ASN A O 1
ATOM 586 N N . GLY A 1 73 ? -0.323 1.817 -3.368 1.00 84.94 73 GLY A N 1
ATOM 587 C CA . GLY A 1 73 ? 0.318 2.933 -4.049 1.00 84.94 73 GLY A CA 1
ATOM 588 C C . GLY A 1 73 ? -0.149 3.047 -5.498 1.00 84.94 73 GLY A C 1
ATOM 589 O O . GLY A 1 73 ? -0.488 2.053 -6.142 1.00 84.94 73 GLY A O 1
ATOM 590 N N . VAL A 1 74 ? -0.159 4.280 -6.005 1.00 84.56 74 VAL A N 1
ATOM 591 C CA . VAL A 1 74 ? -0.513 4.590 -7.402 1.00 84.56 74 VAL A CA 1
ATOM 592 C C . VAL A 1 74 ? 0.617 4.212 -8.354 1.00 84.56 74 VAL A C 1
ATOM 594 O O . VAL A 1 74 ? 0.363 3.864 -9.494 1.00 84.56 74 VAL A O 1
ATOM 597 N N . VAL A 1 75 ? 1.863 4.241 -7.889 1.00 80.56 75 VAL A N 1
ATOM 598 C CA . VAL A 1 75 ? 3.042 3.860 -8.671 1.00 80.56 75 VAL A CA 1
ATOM 599 C C . VAL A 1 75 ? 3.540 2.536 -8.124 1.00 80.56 75 VAL A C 1
ATOM 601 O O . VAL A 1 75 ? 3.653 2.402 -6.906 1.00 80.56 75 VAL A O 1
ATOM 604 N N . ALA A 1 76 ? 3.826 1.583 -9.012 1.00 73.62 76 ALA A N 1
ATOM 605 C CA . ALA A 1 76 ? 4.360 0.268 -8.683 1.00 73.62 76 ALA A CA 1
ATOM 606 C C . ALA A 1 76 ? 3.684 -0.359 -7.457 1.00 73.62 76 ALA A C 1
ATOM 608 O O . ALA A 1 76 ? 4.314 -0.566 -6.425 1.00 73.62 76 ALA A O 1
ATOM 609 N N . SER A 1 77 ? 2.382 -0.614 -7.551 1.00 65.38 77 SER A N 1
ATOM 610 C CA . SER A 1 77 ? 1.563 -1.013 -6.397 1.00 65.38 77 SER A CA 1
ATOM 611 C C . SER A 1 77 ? 2.039 -2.261 -5.642 1.00 65.38 77 SER A C 1
ATOM 613 O O . SER A 1 77 ? 1.855 -2.337 -4.431 1.00 65.38 77 SER A O 1
ATOM 615 N N . GLU A 1 78 ? 2.708 -3.201 -6.312 1.00 70.38 78 GLU A N 1
ATOM 616 C CA . GLU A 1 78 ? 3.357 -4.354 -5.663 1.00 70.38 78 GLU A CA 1
ATOM 617 C C . GLU A 1 78 ? 4.470 -3.916 -4.695 1.00 70.38 78 GLU A C 1
ATOM 619 O O . GLU A 1 78 ? 4.705 -4.538 -3.659 1.00 70.38 78 GLU A O 1
ATOM 624 N N . ASN A 1 79 ? 5.081 -2.770 -5.000 1.00 75.75 79 ASN A N 1
ATOM 625 C CA . ASN A 1 79 ? 6.250 -2.202 -4.347 1.00 75.75 79 ASN A CA 1
ATOM 626 C C . ASN A 1 79 ? 5.937 -0.935 -3.527 1.00 75.75 79 ASN A C 1
ATOM 628 O O . ASN A 1 79 ? 6.825 -0.355 -2.900 1.00 75.75 79 ASN A O 1
ATOM 632 N N . SER A 1 80 ? 4.667 -0.520 -3.480 1.00 86.06 80 SER A N 1
ATOM 633 C CA . SER A 1 80 ? 4.192 0.622 -2.703 1.00 86.06 80 SER A CA 1
ATOM 634 C C . SER A 1 80 ? 2.834 0.325 -2.077 1.00 86.06 80 SER A C 1
ATOM 636 O O . SER A 1 80 ? 1.829 0.226 -2.776 1.00 86.06 80 SER A O 1
ATOM 638 N N . TYR A 1 81 ? 2.781 0.202 -0.752 1.00 90.12 81 TYR A N 1
ATOM 639 C CA . TYR A 1 81 ? 1.531 -0.005 -0.023 1.00 90.12 81 TYR A CA 1
ATOM 640 C C . TYR A 1 81 ? 1.633 0.427 1.441 1.00 90.12 81 TYR A C 1
ATOM 642 O O . TYR A 1 81 ? 2.715 0.525 2.021 1.00 90.12 81 TYR A O 1
ATOM 650 N N . TYR A 1 82 ? 0.472 0.640 2.056 1.00 93.25 82 TYR A N 1
ATOM 651 C CA . TYR A 1 82 ? 0.307 0.920 3.476 1.00 93.25 82 TYR A CA 1
ATOM 652 C C . TYR A 1 82 ? -0.832 0.074 4.047 1.00 93.25 82 TYR A C 1
ATOM 654 O O . TYR A 1 82 ? -1.986 0.195 3.632 1.00 93.25 82 TYR A O 1
ATOM 662 N N . LYS A 1 83 ? -0.523 -0.763 5.036 1.00 95.94 83 LYS A N 1
ATOM 663 C CA . LYS A 1 83 ? -1.487 -1.589 5.765 1.00 95.94 83 LYS A CA 1
ATOM 664 C C . LYS A 1 83 ? -1.427 -1.254 7.243 1.00 95.94 83 LYS A C 1
ATOM 666 O O . LYS A 1 83 ? -0.350 -1.177 7.826 1.00 95.94 83 LYS A O 1
ATOM 671 N N . ARG A 1 84 ? -2.587 -1.083 7.875 1.00 97.19 84 ARG A N 1
ATOM 672 C CA . ARG A 1 84 ? -2.679 -0.844 9.315 1.00 97.19 84 ARG A CA 1
ATOM 673 C C . ARG A 1 84 ? -3.805 -1.642 9.942 1.00 97.19 84 ARG A C 1
ATOM 675 O O . ARG A 1 84 ? -4.958 -1.527 9.538 1.00 97.19 84 ARG A O 1
ATOM 682 N N . TYR A 1 85 ? -3.465 -2.355 11.004 1.00 97.88 85 TYR A N 1
ATOM 683 C CA . TYR A 1 85 ? -4.404 -2.978 11.924 1.00 97.88 85 TYR A CA 1
ATOM 684 C C . TYR A 1 85 ? -4.396 -2.181 13.219 1.00 97.88 85 TYR A C 1
ATOM 686 O O . TYR A 1 85 ? -3.331 -1.830 13.730 1.00 97.88 85 TYR A O 1
ATOM 694 N N . ASN A 1 86 ? -5.567 -1.886 13.770 1.00 97.12 86 ASN A N 1
ATOM 695 C CA . ASN A 1 86 ? -5.658 -1.215 15.056 1.00 97.12 86 ASN A CA 1
ATOM 696 C C . ASN A 1 86 ? -6.764 -1.812 15.917 1.00 97.12 86 ASN A C 1
ATOM 698 O O . ASN A 1 86 ? -7.894 -1.982 15.474 1.00 97.12 86 ASN A O 1
ATOM 702 N N . ALA A 1 87 ? -6.447 -2.061 17.179 1.00 97.88 87 ALA A N 1
ATOM 703 C CA . ALA A 1 87 ? -7.397 -2.463 18.199 1.00 97.88 87 ALA A CA 1
ATOM 704 C C . ALA A 1 87 ? -7.400 -1.418 19.313 1.00 97.88 87 ALA A C 1
ATOM 706 O O . ALA A 1 87 ? -6.353 -0.893 19.697 1.00 97.88 87 ALA A O 1
ATOM 707 N N . ARG A 1 88 ? -8.582 -1.101 19.834 1.00 97.12 88 ARG A N 1
ATOM 708 C CA . ARG A 1 88 ? -8.726 -0.207 20.982 1.00 97.12 88 ARG A CA 1
ATOM 709 C C . ARG A 1 88 ? -9.778 -0.731 21.933 1.00 97.12 88 ARG A C 1
ATOM 711 O O . ARG A 1 88 ? -10.872 -1.077 21.500 1.00 97.12 88 ARG A O 1
ATOM 718 N N . PHE A 1 89 ? -9.455 -0.704 23.212 1.00 97.44 89 PHE A N 1
ATOM 719 C CA . PHE A 1 89 ? -10.345 -1.015 24.309 1.00 97.44 89 PHE A CA 1
ATOM 720 C C . PHE A 1 89 ? -10.297 0.125 25.324 1.00 97.44 89 PHE A C 1
ATOM 722 O O . PHE A 1 89 ? -9.231 0.483 25.813 1.00 97.44 89 PHE A O 1
ATOM 729 N N . ASN A 1 90 ? -11.450 0.704 25.635 1.00 96.38 90 ASN A N 1
ATOM 730 C CA . ASN A 1 90 ? -11.595 1.658 26.722 1.00 96.38 90 ASN A CA 1
ATOM 731 C C . ASN A 1 90 ? -12.676 1.147 27.673 1.00 96.38 90 ASN A C 1
ATOM 733 O O . ASN A 1 90 ? -13.730 0.691 27.227 1.00 96.38 90 ASN A O 1
ATOM 737 N N . ASN A 1 91 ? -12.457 1.279 28.972 1.00 95.62 91 ASN A N 1
ATOM 738 C CA . ASN A 1 91 ? -13.467 0.972 29.971 1.00 95.62 91 ASN A CA 1
ATOM 739 C C . ASN A 1 91 ? -13.348 1.922 31.157 1.00 95.62 91 ASN A C 1
ATOM 741 O O . ASN A 1 91 ? -12.245 2.212 31.603 1.00 95.62 91 ASN A O 1
ATOM 745 N N . THR A 1 92 ? -14.489 2.355 31.679 1.00 95.75 92 THR A N 1
ATOM 746 C CA . THR A 1 92 ? -14.588 3.019 32.976 1.00 95.75 92 THR A CA 1
ATOM 747 C C . THR A 1 92 ? -15.597 2.254 33.811 1.00 95.75 92 THR A C 1
ATOM 749 O O . THR A 1 92 ? -16.728 2.040 33.377 1.00 95.75 92 THR A O 1
ATOM 752 N N . TYR A 1 93 ? -15.205 1.846 35.008 1.00 94.75 93 TYR A N 1
ATOM 753 C CA . TYR A 1 93 ? -16.002 1.024 35.900 1.00 94.75 93 TYR A CA 1
ATOM 754 C C . TYR A 1 93 ? -15.978 1.586 37.319 1.00 94.75 93 TYR A C 1
ATOM 756 O O . TYR A 1 93 ? -14.923 1.843 37.892 1.00 94.75 93 TYR A O 1
ATOM 764 N N . THR A 1 94 ? -17.153 1.771 37.909 1.00 94.00 94 THR A N 1
ATOM 765 C CA . THR A 1 94 ? -17.301 2.174 39.306 1.00 94.00 94 THR A CA 1
ATOM 766 C C . THR A 1 94 ? -17.167 0.935 40.181 1.00 94.00 94 THR A C 1
ATOM 768 O O . THR A 1 94 ? -18.091 0.131 40.285 1.00 94.00 94 THR A O 1
ATOM 771 N N . VAL A 1 95 ? -15.996 0.780 40.799 1.00 90.12 95 VAL A N 1
ATOM 772 C CA . VAL A 1 95 ? -15.656 -0.356 41.667 1.00 90.12 95 VAL A CA 1
ATOM 773 C C . VAL A 1 95 ? -16.452 -0.292 42.967 1.00 90.12 95 VAL A C 1
ATOM 775 O O . VAL A 1 95 ? -16.945 -1.308 43.450 1.00 90.12 95 VAL A O 1
ATOM 778 N N . MET A 1 96 ? -16.603 0.912 43.519 1.00 90.31 96 MET A N 1
ATOM 779 C CA . MET A 1 96 ? -17.348 1.151 44.748 1.00 90.31 96 MET A CA 1
ATOM 780 C C . MET A 1 96 ? -18.116 2.460 44.635 1.00 90.31 96 MET A C 1
ATOM 782 O O . MET A 1 96 ? -17.581 3.455 44.151 1.00 90.31 96 MET A O 1
ATOM 786 N N . GLU A 1 97 ? -19.359 2.451 45.104 1.00 89.75 97 GLU A N 1
ATOM 787 C CA . GLU A 1 97 ? -20.157 3.653 45.315 1.00 89.75 97 GLU A CA 1
ATOM 788 C C . GLU A 1 97 ? -20.981 3.462 46.592 1.00 89.75 97 GLU A C 1
ATOM 790 O O . GLU A 1 97 ? -21.898 2.642 46.627 1.00 89.75 97 GLU A O 1
ATOM 795 N N . ASP A 1 98 ? -20.613 4.186 47.646 1.00 89.12 98 ASP A N 1
ATOM 796 C CA . ASP A 1 98 ? -21.293 4.210 48.937 1.00 89.12 98 ASP A CA 1
ATOM 797 C C . ASP A 1 98 ? -21.421 5.661 49.411 1.00 89.12 98 ASP A C 1
ATOM 799 O O . ASP A 1 98 ? -20.463 6.295 49.857 1.00 89.12 98 ASP A O 1
ATOM 803 N N . LYS A 1 99 ? -22.643 6.187 49.304 1.00 84.56 99 LYS A N 1
ATOM 804 C CA . LYS A 1 99 ? -22.969 7.582 49.625 1.00 84.56 99 LYS A CA 1
ATOM 805 C C . LYS A 1 99 ? -22.887 7.890 51.125 1.00 84.56 99 LYS A C 1
ATOM 807 O O . LYS A 1 99 ? -22.881 9.062 51.483 1.00 84.56 99 LYS A O 1
ATOM 812 N N . ASN A 1 100 ? -22.809 6.870 51.985 1.00 89.25 100 ASN A N 1
ATOM 813 C CA . ASN A 1 100 ? -22.775 7.030 53.440 1.00 89.25 100 ASN A CA 1
ATOM 814 C C . ASN A 1 100 ? -21.349 6.991 54.020 1.00 89.25 100 ASN A C 1
ATOM 816 O O . ASN A 1 100 ? -21.169 7.204 55.220 1.00 89.25 100 ASN A O 1
ATOM 820 N N . ARG A 1 101 ? -20.320 6.728 53.200 1.00 87.31 101 ARG A N 1
ATOM 821 C CA . ARG A 1 101 ? -18.918 6.753 53.641 1.00 87.31 101 ARG A CA 1
ATOM 822 C C . ARG A 1 101 ? -18.346 8.166 53.614 1.00 87.31 101 ARG A C 1
ATOM 824 O O . ARG A 1 101 ? -18.370 8.837 52.590 1.00 87.31 101 ARG A O 1
ATOM 831 N N . PHE A 1 102 ? -17.736 8.574 54.727 1.00 86.94 102 PHE A N 1
ATOM 832 C CA . PHE A 1 102 ? -17.027 9.855 54.831 1.00 86.94 102 PHE A CA 1
ATOM 833 C C . PHE A 1 102 ? -15.734 9.905 53.991 1.00 86.94 102 PHE A C 1
ATOM 835 O O . PHE A 1 102 ? -15.347 10.971 53.522 1.00 86.94 102 PHE A O 1
ATOM 842 N N . TRP A 1 103 ? -15.071 8.765 53.768 1.00 84.56 103 TRP A N 1
ATOM 843 C CA . TRP A 1 103 ? -13.845 8.671 52.965 1.00 84.56 103 TRP A CA 1
ATOM 844 C C . TRP A 1 103 ? -13.994 7.644 51.834 1.00 84.56 103 TRP A C 1
ATOM 846 O O . TRP A 1 103 ? -14.536 6.560 52.054 1.00 84.56 103 TRP A O 1
ATOM 856 N N . LEU A 1 104 ? -13.508 8.001 50.634 1.00 85.81 104 LEU A N 1
ATOM 857 C CA . LEU A 1 104 ? -13.680 7.268 49.366 1.00 85.81 104 LEU A CA 1
ATOM 858 C C . LEU A 1 104 ? -15.134 6.828 49.089 1.00 85.81 104 LEU A C 1
ATOM 860 O O . LEU A 1 104 ? -15.390 5.635 48.918 1.00 85.81 104 LEU A O 1
ATOM 864 N N . PRO A 1 105 ? -16.103 7.759 49.003 1.00 88.19 105 PRO A N 1
ATOM 865 C CA . PRO A 1 105 ? -17.497 7.408 48.716 1.00 88.19 105 PRO A CA 1
ATOM 866 C C . PRO A 1 105 ? -17.680 6.811 47.313 1.00 88.19 105 PRO A C 1
ATOM 868 O O . PRO A 1 105 ? -18.657 6.110 47.062 1.00 88.19 105 PRO A O 1
ATOM 871 N N . LYS A 1 106 ? -16.747 7.070 46.389 1.00 90.00 106 LYS A N 1
ATOM 872 C CA . LYS A 1 106 ? -16.739 6.493 45.046 1.00 90.00 106 LYS A CA 1
ATOM 873 C C . LYS A 1 106 ? -15.315 6.185 44.600 1.00 90.00 106 LYS A C 1
ATOM 875 O O . LYS A 1 106 ? -14.434 7.026 44.747 1.00 90.00 106 LYS A O 1
ATOM 880 N N . VAL A 1 107 ? -15.111 4.995 44.044 1.00 92.06 107 VAL A N 1
ATOM 881 C CA . VAL A 1 107 ? -13.838 4.552 43.458 1.00 92.06 107 VAL A CA 1
ATOM 882 C C . VAL A 1 107 ? -14.112 4.083 42.038 1.00 92.06 107 VAL A C 1
ATOM 884 O O . VAL A 1 107 ? -14.984 3.234 41.826 1.00 92.06 107 VAL A O 1
ATOM 887 N N . THR A 1 108 ? -13.393 4.640 41.064 1.00 92.81 108 THR A N 1
ATOM 888 C CA . THR A 1 108 ? -13.624 4.381 39.639 1.00 92.81 108 THR A CA 1
ATOM 889 C C . THR A 1 108 ? -12.351 3.942 38.955 1.00 92.81 108 THR A C 1
ATOM 891 O O . THR A 1 108 ? -11.408 4.705 38.825 1.00 92.81 108 THR A O 1
ATOM 894 N N . PHE A 1 109 ? -12.362 2.740 38.414 1.00 94.56 109 PHE A N 1
ATOM 895 C CA . PHE A 1 109 ? -11.278 2.251 37.593 1.00 94.56 109 PHE A CA 1
ATOM 896 C C . PHE A 1 109 ? -11.501 2.643 36.132 1.00 94.56 109 PHE A C 1
ATOM 898 O O . PHE A 1 109 ? -12.565 2.389 35.573 1.00 94.56 109 PHE A O 1
ATOM 905 N N . GLY A 1 110 ? -10.501 3.251 35.508 1.00 95.50 110 GLY A N 1
ATOM 906 C CA . GLY A 1 110 ? -10.460 3.536 34.081 1.00 95.50 110 GLY A CA 1
ATOM 907 C C . GLY A 1 110 ? -9.310 2.797 33.409 1.00 95.50 110 GLY A C 1
ATOM 908 O O . GLY A 1 110 ? -8.212 2.695 33.952 1.00 95.50 110 GLY A O 1
ATOM 909 N N . SER A 1 111 ? -9.557 2.292 32.206 1.00 95.62 111 SER A N 1
ATOM 910 C CA . SER A 1 111 ? -8.548 1.704 31.334 1.00 95.62 111 SER A CA 1
ATOM 911 C C . SER A 1 111 ? -8.708 2.218 29.908 1.00 95.62 111 SER A C 1
ATOM 913 O O . SER A 1 111 ? -9.817 2.375 29.391 1.00 95.62 111 SER A O 1
ATOM 915 N N . ASN A 1 112 ? -7.580 2.482 29.264 1.00 96.69 112 ASN A N 1
ATOM 916 C CA . ASN A 1 112 ? -7.486 2.860 27.865 1.00 96.69 112 ASN A CA 1
ATOM 917 C C . ASN A 1 112 ? -6.297 2.122 27.270 1.00 96.69 112 ASN A C 1
ATOM 919 O O . ASN A 1 112 ? -5.148 2.414 27.591 1.00 96.69 112 ASN A O 1
ATOM 923 N N . ILE A 1 113 ? -6.598 1.126 26.452 1.00 97.69 113 ILE A N 1
ATOM 924 C CA . ILE A 1 113 ? -5.635 0.216 25.860 1.00 97.69 113 ILE A CA 1
ATOM 925 C C . ILE A 1 113 ? -5.789 0.317 24.351 1.00 97.69 113 ILE A C 1
ATOM 927 O O . ILE A 1 113 ? -6.893 0.237 23.809 1.00 97.69 113 ILE A O 1
ATOM 931 N N . SER A 1 114 ? -4.681 0.481 23.645 1.00 97.38 114 SER A N 1
ATOM 932 C CA . SER A 1 114 ? -4.664 0.433 22.193 1.00 97.38 114 SER A CA 1
ATOM 933 C C . SER A 1 114 ? -3.415 -0.255 21.677 1.00 97.38 114 SER A C 1
ATOM 935 O O . SER A 1 114 ? -2.336 -0.172 22.261 1.00 97.38 114 SER A O 1
ATOM 937 N N . TYR A 1 115 ? -3.593 -0.944 20.563 1.00 97.81 115 TYR A N 1
ATOM 938 C CA . TYR A 1 115 ? -2.528 -1.583 19.822 1.00 97.81 115 TYR A CA 1
ATOM 939 C C . TYR A 1 115 ? -2.683 -1.230 18.349 1.00 97.81 115 TYR A C 1
ATO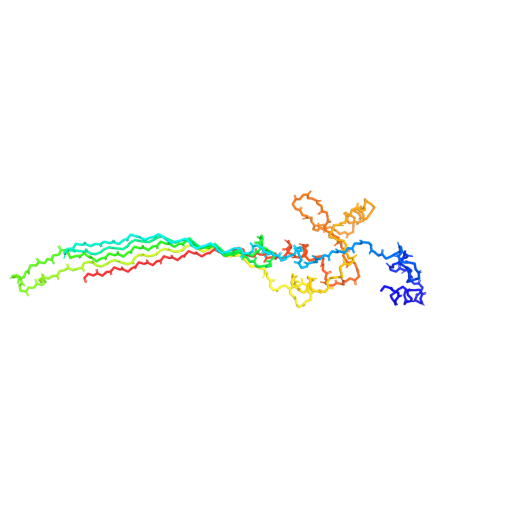M 941 O O . TYR A 1 115 ? -3.799 -1.237 17.820 1.00 97.81 115 TYR A O 1
ATOM 949 N N . SER A 1 116 ? -1.578 -0.922 17.682 1.00 97.81 116 SER A N 1
ATOM 950 C CA . SER A 1 116 ? -1.543 -0.801 16.233 1.00 97.81 116 SER A CA 1
ATOM 951 C C . SER A 1 116 ? -0.335 -1.510 15.646 1.00 97.81 116 SER A C 1
ATOM 953 O O . SER A 1 116 ? 0.777 -1.429 16.166 1.00 97.81 116 SER A O 1
ATOM 955 N N . HIS A 1 117 ? -0.580 -2.190 14.535 1.00 97.88 117 HIS A N 1
ATOM 956 C CA . HIS A 1 117 ? 0.434 -2.790 13.688 1.00 97.88 117 HIS A CA 1
ATOM 957 C C . HIS A 1 117 ? 0.354 -2.125 12.321 1.00 97.88 117 HIS A C 1
ATOM 959 O O . HIS A 1 117 ? -0.735 -2.005 11.757 1.00 97.88 117 HIS A O 1
ATOM 965 N N . THR A 1 118 ? 1.482 -1.649 11.813 1.00 97.38 118 THR A N 1
ATOM 966 C CA . THR A 1 118 ? 1.571 -0.996 10.507 1.00 97.38 118 THR A CA 1
ATOM 967 C C . THR A 1 118 ? 2.649 -1.669 9.682 1.00 97.38 118 THR A C 1
ATOM 969 O O . THR A 1 118 ? 3.759 -1.852 10.171 1.00 97.38 118 THR A O 1
ATOM 972 N N . GLU A 1 119 ? 2.324 -1.975 8.436 1.00 95.25 119 GLU A N 1
ATOM 973 C CA . GLU A 1 119 ? 3.265 -2.384 7.403 1.00 95.25 119 GLU A CA 1
ATOM 974 C C . GLU A 1 119 ? 3.221 -1.325 6.309 1.00 95.25 119 GLU A C 1
ATOM 976 O O . GLU A 1 119 ? 2.147 -0.959 5.828 1.00 95.25 119 GLU A O 1
ATOM 981 N N . SER A 1 120 ? 4.375 -0.813 5.913 1.00 91.81 120 SER A N 1
ATOM 982 C CA . SER A 1 120 ? 4.459 0.141 4.818 1.00 91.81 120 SER A CA 1
ATOM 983 C C . SER A 1 120 ? 5.683 -0.124 3.976 1.00 91.81 120 SER A C 1
ATOM 985 O O . SER A 1 120 ? 6.787 -0.262 4.502 1.00 91.81 120 SER A O 1
ATOM 987 N N . MET A 1 121 ? 5.481 -0.128 2.671 1.00 88.69 121 MET A N 1
ATOM 988 C CA . MET A 1 121 ? 6.538 -0.202 1.685 1.00 88.69 121 MET A CA 1
ATOM 989 C C . MET A 1 121 ? 6.353 0.964 0.726 1.00 88.69 121 MET A C 1
ATOM 991 O O . MET A 1 121 ? 5.230 1.310 0.359 1.00 88.69 121 MET A O 1
ATOM 995 N N . GLY A 1 122 ? 7.449 1.612 0.371 1.00 81.69 122 GLY A N 1
ATOM 996 C CA . GLY A 1 122 ? 7.455 2.709 -0.581 1.00 81.69 122 GLY A CA 1
ATOM 997 C C . GLY A 1 122 ? 8.561 2.500 -1.594 1.00 81.69 122 GLY A C 1
ATOM 998 O O . GLY A 1 122 ? 9.528 1.786 -1.327 1.00 81.69 122 GLY A O 1
ATOM 999 N N . ILE A 1 123 ? 8.417 3.166 -2.733 1.00 76.62 123 ILE A N 1
ATOM 1000 C CA . ILE A 1 123 ? 9.477 3.253 -3.729 1.00 76.62 123 ILE A CA 1
ATOM 1001 C C . ILE A 1 123 ? 10.502 4.257 -3.209 1.00 76.62 123 ILE A C 1
ATOM 1003 O O . ILE A 1 123 ? 10.145 5.381 -2.850 1.00 76.62 123 ILE A O 1
ATOM 1007 N N . GLY A 1 124 ? 11.765 3.844 -3.132 1.00 66.06 124 GLY A N 1
ATOM 1008 C CA . GLY A 1 124 ? 12.845 4.723 -2.703 1.00 66.06 124 GLY A CA 1
ATOM 1009 C C . GLY A 1 124 ? 13.118 5.836 -3.719 1.00 66.06 124 GLY A C 1
ATOM 1010 O O . GLY A 1 124 ? 13.005 5.639 -4.92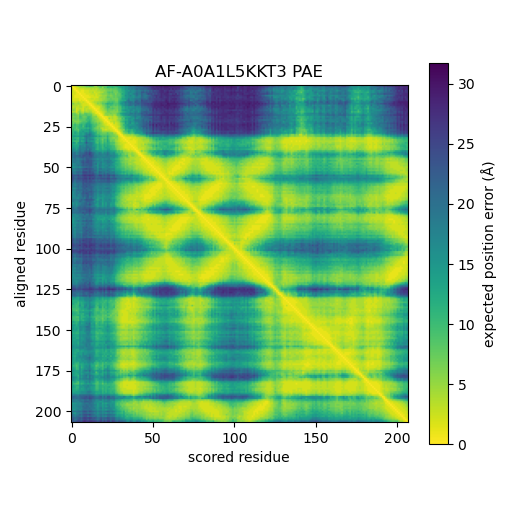9 1.00 66.06 124 GLY A O 1
ATOM 1011 N N . ASN A 1 125 ? 13.540 7.004 -3.230 1.00 57.81 125 ASN A N 1
ATOM 1012 C CA . ASN A 1 125 ? 14.034 8.096 -4.069 1.00 57.81 125 ASN A CA 1
ATOM 1013 C C . ASN A 1 125 ? 15.438 7.735 -4.574 1.00 57.81 125 ASN A C 1
ATOM 1015 O O . ASN A 1 125 ? 16.432 8.137 -3.971 1.00 57.81 125 ASN A O 1
ATOM 1019 N N . ASN A 1 126 ? 15.540 6.927 -5.628 1.00 56.94 126 ASN A N 1
ATOM 1020 C CA . ASN A 1 126 ? 16.843 6.512 -6.138 1.00 56.94 126 ASN A CA 1
ATOM 1021 C C . ASN A 1 126 ? 17.273 7.396 -7.316 1.00 56.94 126 ASN A C 1
ATOM 1023 O O . ASN A 1 126 ? 16.903 7.118 -8.446 1.00 56.94 126 ASN A O 1
ATOM 1027 N N . SER A 1 127 ? 18.042 8.445 -6.996 1.00 56.38 127 SER A N 1
ATOM 1028 C CA . SER A 1 127 ? 18.670 9.445 -7.881 1.00 56.38 127 SER A CA 1
ATOM 1029 C C . SER A 1 127 ? 17.725 10.270 -8.778 1.00 56.38 127 SER A C 1
ATOM 1031 O O . SER A 1 127 ? 16.716 9.791 -9.291 1.00 56.38 127 SER A O 1
ATOM 1033 N N . ASP A 1 128 ? 18.082 11.539 -9.007 1.00 59.66 128 ASP A N 1
ATOM 1034 C CA . ASP A 1 128 ? 17.325 12.462 -9.871 1.00 59.66 128 ASP A CA 1
ATOM 1035 C C . ASP A 1 128 ? 17.187 11.951 -11.322 1.00 59.66 128 ASP A C 1
ATOM 1037 O O . ASP A 1 128 ? 16.324 12.420 -12.062 1.00 59.66 128 ASP A O 1
ATOM 1041 N N . VAL A 1 129 ? 18.008 10.968 -11.718 1.00 58.03 129 VAL A N 1
ATOM 1042 C CA . VAL A 1 129 ? 18.127 10.463 -13.095 1.00 58.03 129 VAL A CA 1
ATOM 1043 C C . VAL A 1 129 ? 17.658 9.005 -13.247 1.00 58.03 129 VAL A C 1
ATOM 1045 O O . VAL A 1 129 ? 17.260 8.612 -14.340 1.00 58.03 129 VAL A O 1
ATOM 1048 N N . SER A 1 130 ? 17.627 8.206 -12.173 1.00 62.47 130 SER A N 1
ATOM 1049 C CA . SER A 1 130 ? 17.369 6.753 -12.238 1.00 62.47 130 SER A CA 1
ATOM 1050 C C . SER A 1 130 ? 16.166 6.287 -11.414 1.00 62.47 130 SER A C 1
ATOM 1052 O O . SER A 1 130 ? 15.965 5.083 -11.264 1.00 62.47 130 SER A O 1
ATOM 1054 N N . GLY A 1 131 ? 15.359 7.203 -10.875 1.00 79.50 131 GLY A N 1
ATOM 1055 C CA . GLY A 1 131 ? 14.169 6.849 -10.101 1.00 79.50 131 GLY A CA 1
ATOM 1056 C C . GLY A 1 131 ? 13.049 6.292 -10.982 1.00 79.50 131 GLY A C 1
ATOM 1057 O O . GLY A 1 131 ? 12.952 6.646 -12.153 1.00 79.50 131 GLY A O 1
ATOM 1058 N N . VAL A 1 132 ? 12.156 5.477 -10.406 1.00 82.06 132 VAL A N 1
ATOM 1059 C CA . VAL A 1 132 ? 11.015 4.857 -11.122 1.00 82.06 132 VAL A CA 1
ATOM 1060 C C . VAL A 1 132 ? 10.160 5.894 -11.863 1.00 82.06 132 VAL A C 1
ATOM 1062 O O . VAL A 1 132 ? 9.732 5.659 -12.985 1.00 82.06 132 VAL A O 1
ATOM 1065 N N . LEU A 1 133 ? 9.932 7.064 -11.261 1.00 83.25 133 LEU A N 1
ATOM 1066 C CA . LEU A 1 133 ? 9.157 8.142 -11.887 1.00 83.25 133 LEU A CA 1
ATOM 1067 C C . LEU A 1 133 ? 9.906 8.813 -13.042 1.00 83.25 133 LEU A C 1
ATOM 1069 O O . LEU A 1 133 ? 9.317 9.085 -14.087 1.00 83.25 133 LEU A O 1
ATOM 1073 N N . THR A 1 134 ? 11.200 9.077 -12.857 1.00 82.62 134 THR A N 1
ATOM 1074 C CA . THR A 1 134 ? 12.039 9.693 -13.887 1.00 82.62 134 THR A CA 1
ATOM 1075 C C . THR A 1 134 ? 12.204 8.753 -15.077 1.00 82.62 134 THR A C 1
ATOM 1077 O O . THR A 1 134 ? 12.041 9.181 -16.217 1.00 82.62 134 THR A O 1
ATOM 1080 N N . SER A 1 135 ? 12.458 7.464 -14.831 1.00 84.88 135 SER A N 1
ATOM 1081 C CA . SER A 1 135 ? 12.553 6.465 -15.894 1.00 84.88 135 SER A CA 1
ATOM 1082 C C . SER A 1 135 ? 11.220 6.305 -16.619 1.00 84.88 135 SER A C 1
ATOM 1084 O O . SER A 1 135 ? 11.217 6.325 -17.844 1.00 84.88 135 SER A O 1
ATOM 1086 N N . MET A 1 136 ? 10.085 6.259 -15.917 1.00 86.19 136 MET A N 1
ATOM 1087 C CA . MET A 1 136 ? 8.758 6.230 -16.543 1.00 86.19 136 MET A CA 1
ATOM 1088 C C . MET A 1 136 ? 8.527 7.407 -17.504 1.00 86.19 136 MET A C 1
ATOM 1090 O O . MET A 1 136 ? 8.033 7.210 -18.608 1.00 86.19 136 MET A O 1
ATOM 1094 N N . ALA A 1 137 ? 8.889 8.627 -17.094 1.00 83.94 137 ALA A N 1
ATOM 1095 C CA . ALA A 1 137 ? 8.613 9.836 -17.870 1.00 83.94 137 ALA A CA 1
ATOM 1096 C C . ALA A 1 137 ? 9.570 10.046 -19.054 1.00 83.94 137 ALA A C 1
ATOM 1098 O O . ALA A 1 137 ? 9.195 10.663 -20.050 1.00 83.94 137 ALA A O 1
ATOM 1099 N N . LEU A 1 138 ? 10.819 9.594 -18.925 1.00 83.75 138 LEU A N 1
ATOM 1100 C CA . LEU A 1 138 ? 11.875 9.872 -19.899 1.00 83.75 138 LEU A CA 1
ATOM 1101 C C . LEU A 1 138 ? 12.171 8.686 -20.828 1.00 83.75 138 LEU A C 1
ATOM 1103 O O . LEU A 1 138 ? 12.846 8.877 -21.843 1.00 83.75 138 LEU A O 1
ATOM 1107 N N . THR A 1 139 ? 11.717 7.471 -20.496 1.00 86.94 139 THR A N 1
ATOM 1108 C CA . THR A 1 139 ? 11.970 6.300 -21.343 1.00 86.94 139 THR A CA 1
ATOM 1109 C C . THR A 1 139 ? 11.161 6.413 -22.636 1.00 86.94 139 THR A C 1
ATOM 1111 O O . THR A 1 139 ? 9.953 6.648 -22.582 1.00 86.94 139 THR A O 1
ATOM 1114 N N . PRO A 1 140 ? 11.785 6.251 -23.814 1.00 83.94 140 PRO A N 1
ATOM 1115 C CA . PRO A 1 140 ? 11.080 6.372 -25.075 1.00 83.94 140 PRO A CA 1
ATOM 1116 C C . PRO A 1 140 ? 10.017 5.274 -25.205 1.00 83.94 140 PRO A C 1
ATOM 1118 O O . PRO A 1 140 ? 10.288 4.119 -24.867 1.00 83.94 140 PRO A O 1
ATOM 1121 N N . PRO A 1 141 ? 8.825 5.587 -25.738 1.00 83.62 141 PRO A N 1
ATOM 1122 C CA . PRO A 1 141 ? 7.764 4.594 -25.909 1.00 83.62 141 PRO A CA 1
ATOM 1123 C C . PRO A 1 141 ? 8.120 3.538 -26.961 1.00 83.62 141 PRO A C 1
ATOM 1125 O O . PRO A 1 141 ? 7.485 2.499 -27.038 1.00 83.62 141 PRO A O 1
ATOM 1128 N N . ASN A 1 142 ? 9.153 3.767 -27.771 1.00 82.75 142 ASN A N 1
ATOM 1129 C CA . ASN A 1 142 ? 9.586 2.814 -28.783 1.00 82.75 142 ASN A CA 1
ATOM 1130 C C . ASN A 1 142 ? 10.552 1.733 -28.282 1.00 82.75 142 ASN A C 1
ATOM 1132 O O . ASN A 1 142 ? 11.021 0.912 -29.073 1.00 82.75 142 ASN A O 1
ATOM 1136 N N . GLU A 1 143 ? 10.841 1.722 -26.982 1.00 85.00 143 GLU A N 1
ATOM 1137 C CA . GLU A 1 143 ? 11.594 0.653 -26.343 1.00 85.00 143 GLU A CA 1
ATOM 1138 C C . GLU A 1 143 ? 10.661 -0.481 -25.900 1.00 85.00 143 GLU A C 1
ATOM 1140 O O . GLU A 1 143 ? 9.649 -0.220 -25.244 1.00 85.00 143 GLU A O 1
ATOM 1145 N N . PRO A 1 144 ? 10.983 -1.750 -26.206 1.00 87.31 144 PRO A N 1
ATOM 1146 C CA . PRO A 1 144 ? 10.232 -2.879 -25.680 1.00 87.31 144 PRO A CA 1
ATOM 1147 C C . PRO A 1 144 ? 10.474 -3.072 -24.184 1.00 87.31 144 PRO A C 1
ATOM 1149 O O . PRO A 1 144 ? 11.560 -2.803 -23.669 1.00 87.31 144 PRO A O 1
ATOM 1152 N N . ILE A 1 145 ? 9.463 -3.610 -23.498 1.00 88.31 145 ILE A N 1
ATOM 1153 C CA . ILE A 1 145 ? 9.549 -3.969 -22.077 1.00 88.31 145 ILE A CA 1
ATOM 1154 C C . ILE A 1 145 ? 10.547 -5.111 -21.866 1.00 88.31 145 ILE A C 1
ATOM 1156 O O . ILE A 1 145 ? 11.425 -5.029 -21.006 1.00 88.31 145 ILE A O 1
ATOM 1160 N N . TYR A 1 146 ? 10.428 -6.172 -22.662 1.00 90.56 146 TYR A N 1
ATOM 1161 C CA . TYR A 1 146 ? 11.230 -7.386 -22.533 1.00 90.56 146 TYR A CA 1
ATOM 1162 C C . TYR A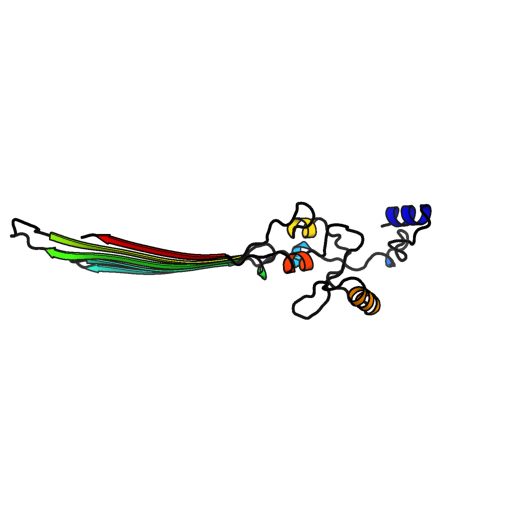 1 146 ? 12.152 -7.569 -23.732 1.00 90.56 146 TYR A C 1
ATOM 1164 O O . TYR A 1 146 ? 11.807 -7.199 -24.855 1.00 90.56 146 TYR A O 1
ATOM 1172 N N . GLN A 1 147 ? 13.303 -8.193 -23.496 1.00 89.12 147 GLN A N 1
ATOM 1173 C CA . GLN A 1 147 ? 14.165 -8.677 -24.566 1.00 89.12 147 GLN A CA 1
ATOM 1174 C C . GLN A 1 147 ? 13.695 -10.067 -25.009 1.00 89.12 147 GLN A C 1
ATOM 1176 O O . GLN A 1 147 ? 13.665 -11.001 -24.207 1.00 89.12 147 GLN A O 1
ATOM 1181 N N . THR A 1 148 ? 13.334 -10.206 -26.283 1.00 87.00 148 THR A N 1
ATOM 1182 C CA . THR A 1 148 ? 12.824 -11.461 -26.859 1.00 87.00 148 THR A CA 1
ATOM 1183 C C . THR A 1 148 ? 13.780 -12.095 -27.865 1.00 87.00 148 THR A C 1
ATOM 1185 O O . THR A 1 148 ? 13.613 -13.273 -28.177 1.00 87.00 148 THR A O 1
ATOM 1188 N N . ASP A 1 149 ? 14.786 -11.362 -28.352 1.00 86.62 149 ASP A N 1
ATOM 1189 C CA . ASP A 1 149 ? 15.766 -11.877 -29.307 1.00 86.62 149 ASP A CA 1
ATOM 1190 C C . ASP A 1 149 ? 16.745 -12.854 -28.615 1.00 86.62 149 ASP A C 1
ATOM 1192 O O . ASP A 1 149 ? 17.507 -12.441 -27.730 1.00 86.62 149 ASP A O 1
ATOM 1196 N N . PRO A 1 150 ? 16.778 -14.144 -29.013 1.00 86.12 150 PRO A N 1
ATOM 1197 C CA . PRO A 1 150 ? 17.682 -15.134 -28.434 1.00 86.12 150 PRO A CA 1
ATOM 1198 C C . PRO A 1 150 ? 19.169 -14.793 -28.580 1.00 86.12 150 PRO A C 1
ATOM 1200 O O . PRO A 1 150 ? 19.973 -15.228 -27.754 1.00 86.12 150 PRO A O 1
ATOM 1203 N N . GLU A 1 151 ? 19.566 -14.057 -29.621 1.00 87.19 151 GLU A N 1
ATOM 1204 C CA . GLU A 1 151 ? 20.960 -13.638 -29.793 1.00 87.19 151 GLU A CA 1
ATOM 1205 C C . GLU A 1 151 ? 21.326 -12.536 -28.798 1.00 87.19 151 GLU A C 1
ATOM 1207 O O . GLU A 1 151 ? 22.367 -12.620 -28.144 1.00 87.19 151 GLU A O 1
ATOM 1212 N N . GLN A 1 152 ? 20.434 -11.563 -28.589 1.00 84.19 152 GLN A N 1
ATOM 1213 C CA . GLN A 1 152 ? 20.620 -10.522 -27.575 1.00 84.19 152 GLN A CA 1
ATOM 1214 C C . GLN A 1 152 ? 20.602 -11.087 -26.153 1.00 84.19 152 GLN A C 1
ATOM 1216 O O . GLN A 1 152 ? 21.399 -10.663 -25.321 1.00 84.19 152 GLN A O 1
ATOM 1221 N N . LEU A 1 153 ? 19.766 -12.089 -25.870 1.00 86.31 153 LEU A N 1
ATOM 1222 C CA . LEU A 1 153 ? 19.757 -12.755 -24.563 1.00 86.31 153 LEU A CA 1
ATOM 1223 C C . LEU A 1 153 ? 21.093 -13.451 -24.255 1.00 86.31 153 LEU A C 1
ATOM 1225 O O . LEU A 1 153 ? 21.587 -13.352 -23.135 1.00 86.31 153 LEU A O 1
ATOM 1229 N N . LYS A 1 154 ? 21.739 -14.071 -25.252 1.00 87.38 154 LYS A N 1
ATOM 1230 C CA . LYS A 1 154 ? 23.090 -14.638 -25.080 1.00 87.38 154 LYS A CA 1
ATOM 1231 C C . LYS A 1 154 ? 24.130 -13.560 -24.776 1.00 87.38 154 LYS A C 1
ATOM 1233 O O . LYS A 1 154 ? 25.022 -13.787 -23.963 1.00 87.38 154 LYS A O 1
ATOM 1238 N N . ILE A 1 155 ? 24.021 -12.394 -25.415 1.00 86.25 155 ILE A N 1
ATOM 1239 C CA . ILE A 1 155 ? 24.868 -11.231 -25.112 1.00 86.25 155 ILE A CA 1
ATOM 1240 C C . ILE A 1 155 ? 24.607 -10.759 -23.675 1.00 86.25 155 ILE A C 1
ATOM 1242 O O . ILE A 1 155 ? 25.559 -10.451 -22.959 1.00 86.25 155 ILE A O 1
ATOM 1246 N N . TYR A 1 156 ? 23.348 -10.747 -23.222 1.00 87.69 156 TYR A N 1
ATOM 1247 C CA . TYR A 1 156 ? 22.991 -10.377 -21.848 1.00 87.69 156 TYR A CA 1
ATOM 1248 C C . TYR A 1 156 ? 23.636 -11.313 -20.830 1.00 87.69 156 TYR A C 1
ATOM 1250 O O . TYR A 1 156 ? 24.291 -10.840 -19.903 1.00 87.69 156 TYR A O 1
ATOM 1258 N N . ASP A 1 157 ? 23.536 -12.623 -21.052 1.00 86.06 157 ASP A N 1
ATOM 1259 C CA . ASP A 1 157 ? 24.156 -13.635 -20.194 1.00 86.06 157 ASP A CA 1
ATOM 1260 C C . ASP A 1 157 ? 25.692 -13.493 -20.126 1.00 86.06 157 ASP A C 1
ATOM 1262 O O . ASP A 1 157 ? 26.296 -13.814 -19.102 1.00 86.06 157 ASP A O 1
ATOM 1266 N N . GLN A 1 158 ? 26.336 -13.004 -21.194 1.00 85.81 158 GLN A N 1
ATOM 1267 C CA . GLN A 1 158 ? 27.794 -12.845 -21.267 1.00 85.81 158 GLN A CA 1
ATOM 1268 C C . GLN A 1 158 ? 28.306 -11.518 -20.692 1.00 85.81 158 GLN A C 1
ATOM 1270 O O . GLN A 1 158 ? 29.360 -11.497 -20.058 1.00 85.81 158 GLN A O 1
ATOM 1275 N N . LEU A 1 159 ? 27.605 -10.409 -20.948 1.00 84.94 159 LEU A N 1
ATOM 1276 C CA . LEU A 1 159 ? 28.097 -9.057 -20.658 1.00 84.94 159 LEU A CA 1
ATOM 1277 C C . LEU A 1 159 ? 27.452 -8.417 -19.425 1.00 84.94 159 LEU A C 1
ATOM 1279 O O . LEU A 1 159 ? 28.063 -7.548 -18.806 1.00 84.94 159 LEU A O 1
ATOM 1283 N N . TYR A 1 160 ? 26.241 -8.834 -19.053 1.00 82.69 160 TYR A N 1
ATOM 1284 C CA . TYR A 1 160 ? 25.443 -8.194 -18.008 1.00 82.69 160 TYR A CA 1
ATOM 1285 C C . TYR A 1 160 ? 25.094 -9.202 -16.913 1.00 82.69 160 TYR A C 1
ATOM 1287 O O . TYR A 1 160 ? 23.954 -9.642 -16.777 1.00 82.69 160 TYR A O 1
ATOM 1295 N N . ALA A 1 161 ? 26.088 -9.575 -16.106 1.00 78.88 161 ALA A N 1
ATOM 1296 C CA . ALA A 1 161 ? 25.874 -10.477 -14.979 1.00 78.88 161 ALA A CA 1
ATOM 1297 C C . ALA A 1 161 ? 24.778 -9.932 -14.041 1.00 78.88 161 ALA A C 1
ATOM 1299 O O . ALA A 1 161 ? 24.912 -8.844 -13.484 1.00 78.88 161 ALA A O 1
ATOM 1300 N N . GLY A 1 162 ? 23.695 -10.698 -13.869 1.00 82.00 162 GLY A N 1
ATOM 1301 C CA . GLY A 1 162 ? 22.580 -10.321 -12.997 1.00 82.00 162 GLY A CA 1
ATOM 1302 C C . GLY A 1 162 ? 21.582 -9.331 -13.605 1.00 82.00 162 GLY A C 1
ATOM 1303 O O . GLY A 1 162 ? 20.939 -8.607 -12.847 1.00 82.00 162 GLY A O 1
ATOM 1304 N N . TYR A 1 163 ? 21.434 -9.280 -14.938 1.00 86.94 163 TYR A N 1
ATOM 1305 C CA . 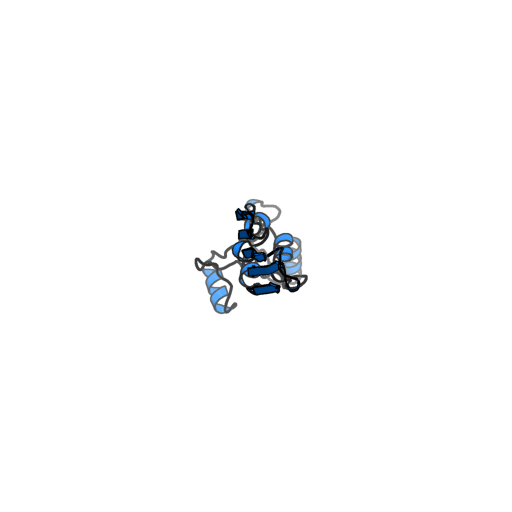TYR A 1 163 ? 20.337 -8.523 -15.552 1.00 86.94 163 TYR A CA 1
ATOM 1306 C C . TYR A 1 163 ? 18.981 -8.929 -14.957 1.00 86.94 163 TYR A C 1
ATOM 1308 O O . TYR A 1 163 ? 18.736 -10.090 -14.615 1.00 86.94 163 TYR A O 1
ATOM 1316 N N . VAL A 1 164 ? 18.106 -7.938 -14.814 1.00 88.50 164 VAL A N 1
ATOM 1317 C CA . VAL A 1 164 ? 16.855 -8.078 -14.070 1.00 88.50 164 VAL A CA 1
ATOM 1318 C C . VAL A 1 164 ? 15.845 -8.863 -14.902 1.00 88.50 164 VAL A C 1
ATOM 1320 O O . VAL A 1 164 ? 15.673 -8.615 -16.100 1.00 88.50 164 VAL A O 1
ATOM 1323 N N . LYS A 1 165 ? 15.175 -9.808 -14.248 1.00 90.06 165 LYS A N 1
ATOM 1324 C CA . LYS A 1 165 ? 14.092 -10.613 -14.811 1.00 90.06 165 LYS A CA 1
ATOM 1325 C C . LYS A 1 165 ? 12.830 -10.402 -13.992 1.00 90.06 165 LYS A C 1
ATOM 1327 O O . LYS A 1 165 ? 12.926 -10.147 -12.792 1.00 90.06 165 LYS A O 1
ATOM 1332 N N . ASP A 1 166 ? 11.681 -10.535 -14.634 1.00 88.69 166 ASP A N 1
ATOM 1333 C CA . ASP A 1 166 ? 10.405 -10.591 -13.927 1.00 88.69 166 ASP A CA 1
ATOM 1334 C C . ASP A 1 166 ? 10.205 -11.944 -13.212 1.00 88.69 166 ASP A C 1
ATOM 1336 O O . ASP A 1 166 ? 11.056 -12.841 -13.262 1.00 88.69 166 ASP A O 1
ATOM 1340 N N . ALA A 1 167 ? 9.059 -12.101 -12.544 1.00 85.31 167 ALA A N 1
ATOM 1341 C CA . ALA A 1 167 ? 8.699 -13.329 -11.835 1.00 85.31 167 ALA A CA 1
ATOM 1342 C C . ALA A 1 167 ? 8.589 -14.567 -12.751 1.00 85.31 167 ALA A C 1
ATOM 1344 O O . ALA A 1 167 ? 8.809 -15.686 -12.286 1.00 85.31 167 ALA A O 1
ATOM 1345 N N . ASP A 1 168 ? 8.302 -14.370 -14.042 1.00 88.38 168 ASP A N 1
ATOM 1346 C CA . ASP A 1 168 ? 8.202 -15.427 -15.056 1.00 88.38 168 ASP A CA 1
ATOM 1347 C C . ASP A 1 168 ? 9.561 -15.749 -15.713 1.00 88.38 168 ASP A C 1
ATOM 1349 O O . ASP A 1 168 ? 9.664 -16.632 -16.56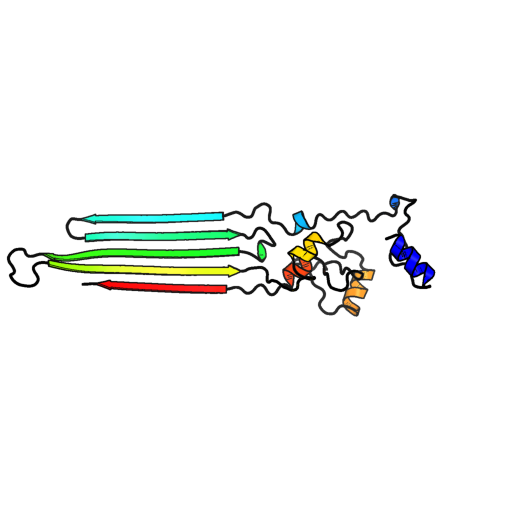8 1.00 88.38 168 ASP A O 1
ATOM 1353 N N . GLY A 1 169 ? 10.631 -15.052 -15.316 1.00 87.12 169 GLY A N 1
ATOM 1354 C CA . GLY A 1 169 ? 11.986 -15.241 -15.828 1.00 87.12 169 GLY A CA 1
ATOM 1355 C C . GLY A 1 169 ? 12.276 -14.522 -17.150 1.00 87.12 169 GLY A C 1
ATOM 1356 O O . GLY A 1 169 ? 13.335 -14.757 -17.743 1.00 87.12 169 GLY A O 1
ATOM 1357 N N . ARG A 1 170 ? 11.385 -13.640 -17.617 1.00 89.50 170 ARG A N 1
ATOM 1358 C CA . ARG A 1 170 ? 11.588 -12.814 -18.814 1.00 89.50 170 ARG A CA 1
ATOM 1359 C C . ARG A 1 170 ? 12.561 -11.682 -18.505 1.00 89.50 170 ARG A C 1
ATOM 1361 O O . ARG A 1 170 ? 12.415 -10.970 -17.517 1.00 89.50 170 ARG A O 1
ATOM 1368 N N . ALA A 1 171 ? 13.555 -11.506 -19.368 1.00 90.88 171 ALA A N 1
ATOM 1369 C CA . ALA A 1 171 ? 14.558 -10.455 -19.236 1.00 90.88 171 ALA A CA 1
ATOM 1370 C C . ALA A 1 171 ? 13.963 -9.086 -19.577 1.00 90.88 171 ALA A C 1
ATOM 1372 O O . ALA A 1 171 ? 13.440 -8.913 -20.682 1.00 90.88 171 ALA A O 1
ATOM 1373 N N . TYR A 1 172 ? 14.095 -8.099 -18.690 1.00 91.00 172 TYR A N 1
ATOM 1374 C CA . TYR A 1 172 ? 13.799 -6.717 -19.065 1.00 91.00 172 TYR A CA 1
ATOM 1375 C C . TYR A 1 172 ? 14.815 -6.219 -20.100 1.00 91.00 172 TYR A C 1
ATOM 1377 O O . TYR A 1 172 ? 16.006 -6.533 -20.031 1.00 91.00 172 TYR A O 1
ATOM 1385 N N . ASN A 1 173 ? 14.348 -5.435 -21.070 1.00 89.12 173 ASN A N 1
ATOM 1386 C CA . ASN A 1 173 ? 15.206 -4.861 -22.105 1.00 89.12 173 ASN A CA 1
ATOM 1387 C C . ASN A 1 173 ? 16.220 -3.865 -21.506 1.00 89.12 173 ASN A C 1
ATOM 1389 O O . ASN A 1 173 ? 15.851 -2.998 -20.713 1.00 89.12 173 ASN A O 1
ATOM 1393 N N . ILE A 1 174 ? 17.492 -3.960 -21.901 1.00 85.81 174 ILE A N 1
ATOM 1394 C CA . ILE A 1 174 ? 18.567 -3.057 -21.468 1.00 85.81 174 ILE A CA 1
ATOM 1395 C C . ILE A 1 174 ? 18.722 -1.917 -22.481 1.00 85.81 174 ILE A C 1
ATOM 1397 O O . ILE A 1 174 ? 19.145 -2.116 -23.622 1.00 85.81 174 ILE A O 1
ATOM 1401 N N . ILE A 1 175 ? 18.452 -0.691 -22.031 1.00 80.75 175 ILE A N 1
ATOM 1402 C CA . ILE A 1 175 ? 18.440 0.517 -22.867 1.00 80.75 175 ILE A CA 1
ATOM 1403 C C . ILE A 1 175 ? 19.852 1.121 -22.957 1.00 80.75 175 ILE A C 1
ATOM 1405 O O . ILE A 1 175 ? 20.189 2.129 -22.343 1.00 80.75 175 ILE A O 1
ATOM 1409 N N . ASN A 1 176 ? 20.712 0.503 -23.766 1.00 71.56 176 ASN A N 1
ATOM 1410 C CA . ASN A 1 176 ? 22.156 0.788 -23.825 1.00 71.56 176 ASN A CA 1
ATOM 1411 C C . ASN A 1 176 ? 22.571 2.200 -24.286 1.00 71.56 176 ASN A C 1
ATOM 1413 O O . ASN A 1 176 ? 23.756 2.537 -24.263 1.00 71.56 176 ASN A O 1
ATOM 1417 N N . TYR A 1 177 ? 21.660 3.020 -24.809 1.00 70.94 177 TYR A N 1
ATOM 1418 C CA . TYR A 1 177 ? 21.970 4.412 -25.168 1.00 70.94 177 TYR A CA 1
ATOM 1419 C C . TYR A 1 177 ? 21.611 5.412 -24.065 1.00 70.94 177 TYR A C 1
ATOM 1421 O O . TYR A 1 177 ? 22.053 6.558 -24.140 1.00 70.94 177 TYR A O 1
ATOM 1429 N N . MET A 1 178 ? 20.873 4.992 -23.036 1.00 68.62 178 MET A N 1
ATOM 1430 C CA . MET A 1 178 ? 20.571 5.816 -21.873 1.00 68.62 178 MET A CA 1
ATOM 1431 C C . MET A 1 178 ? 21.505 5.410 -20.736 1.00 68.62 178 MET A C 1
ATOM 1433 O O . MET A 1 178 ? 21.327 4.382 -20.100 1.00 68.62 178 MET A O 1
ATOM 1437 N N . ARG A 1 179 ? 22.563 6.201 -20.519 1.00 67.06 179 ARG A N 1
ATOM 1438 C CA . ARG A 1 179 ? 23.674 5.842 -19.614 1.00 67.06 179 ARG A CA 1
ATOM 1439 C C . ARG A 1 179 ? 23.227 5.545 -18.179 1.00 67.06 179 ARG A C 1
ATOM 1441 O O . ARG A 1 179 ? 23.800 4.665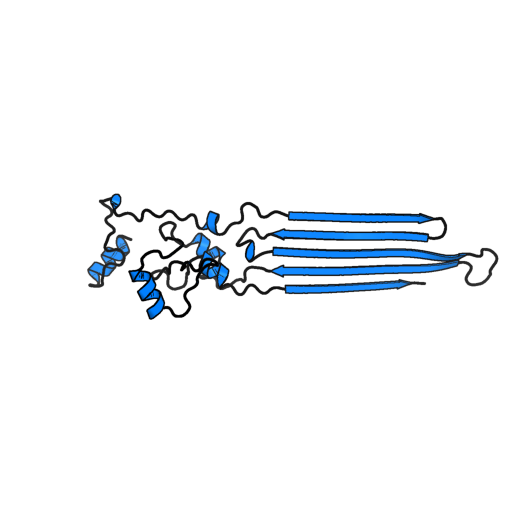 -17.552 1.00 67.06 179 ARG A O 1
ATOM 1448 N N . GLU A 1 180 ? 22.251 6.296 -17.674 1.00 68.19 180 GLU A N 1
ATOM 1449 C CA . GLU A 1 180 ? 21.816 6.259 -16.268 1.00 68.19 180 GLU A CA 1
ATOM 1450 C C . GLU A 1 180 ? 20.357 5.820 -16.095 1.00 68.19 180 GLU A C 1
ATOM 1452 O O . GLU A 1 180 ? 19.898 5.644 -14.967 1.00 68.19 180 GLU A O 1
ATOM 1457 N N . MET A 1 181 ? 19.622 5.624 -17.192 1.00 72.94 181 MET A N 1
ATOM 1458 C CA . MET A 1 181 ? 18.225 5.209 -17.135 1.00 72.94 181 MET A CA 1
ATOM 1459 C C . MET A 1 181 ? 18.104 3.751 -17.550 1.00 72.94 181 MET A C 1
ATOM 1461 O O . MET A 1 181 ? 18.464 3.370 -18.662 1.00 72.94 181 MET A O 1
ATOM 1465 N N . GLY A 1 182 ? 17.589 2.943 -16.632 1.00 79.75 182 GLY A N 1
ATOM 1466 C CA . GLY A 1 182 ? 17.195 1.574 -16.916 1.00 79.75 182 GLY A CA 1
ATOM 1467 C C . GLY A 1 182 ? 15.736 1.488 -17.343 1.00 79.75 182 GLY A C 1
ATOM 1468 O O . GLY A 1 182 ? 14.969 2.442 -17.212 1.00 79.75 182 GLY A O 1
ATOM 1469 N N . ASN A 1 183 ? 15.352 0.296 -17.789 1.00 88.25 183 ASN A N 1
ATOM 1470 C CA . ASN A 1 183 ? 13.955 -0.059 -17.983 1.00 88.25 183 ASN A CA 1
ATOM 1471 C C . ASN A 1 183 ? 13.145 0.260 -16.709 1.00 88.25 183 ASN A C 1
ATOM 1473 O O . ASN A 1 183 ? 13.540 -0.195 -15.630 1.00 88.25 183 ASN A O 1
ATOM 1477 N N . PRO A 1 184 ? 12.036 1.011 -16.803 1.00 88.00 184 PRO A N 1
ATOM 1478 C CA . PRO A 1 184 ? 11.284 1.440 -15.629 1.00 88.00 184 PRO A CA 1
ATOM 1479 C C . PRO A 1 184 ? 10.799 0.291 -14.724 1.00 88.00 184 PRO A C 1
ATOM 1481 O O . PRO A 1 184 ? 10.842 0.428 -13.499 1.00 88.00 184 PRO A O 1
ATOM 1484 N N . LEU A 1 185 ? 10.428 -0.865 -15.289 1.00 88.00 185 LEU A N 1
ATOM 1485 C CA . LEU A 1 185 ? 10.052 -2.060 -14.518 1.00 88.00 185 LEU A CA 1
ATOM 1486 C C . LEU A 1 185 ? 11.266 -2.749 -13.880 1.00 88.00 185 LEU A C 1
ATOM 1488 O O . LEU A 1 185 ? 11.199 -3.183 -12.733 1.00 88.00 185 LEU A O 1
ATOM 1492 N N . ALA A 1 186 ? 12.412 -2.770 -14.564 1.00 87.88 186 ALA A N 1
ATOM 1493 C CA . ALA A 1 186 ? 13.651 -3.250 -13.953 1.00 87.88 186 ALA A CA 1
ATOM 1494 C C . ALA A 1 186 ? 14.065 -2.364 -12.768 1.00 87.88 186 ALA A C 1
ATOM 1496 O O . ALA A 1 186 ? 14.424 -2.877 -11.713 1.00 87.88 186 ALA A O 1
ATOM 1497 N N . VAL A 1 187 ? 13.963 -1.036 -12.921 1.00 85.81 187 VAL A N 1
ATOM 1498 C CA . VAL A 1 187 ? 14.236 -0.048 -11.863 1.00 85.81 187 VAL A CA 1
ATOM 1499 C C . VAL A 1 187 ? 13.285 -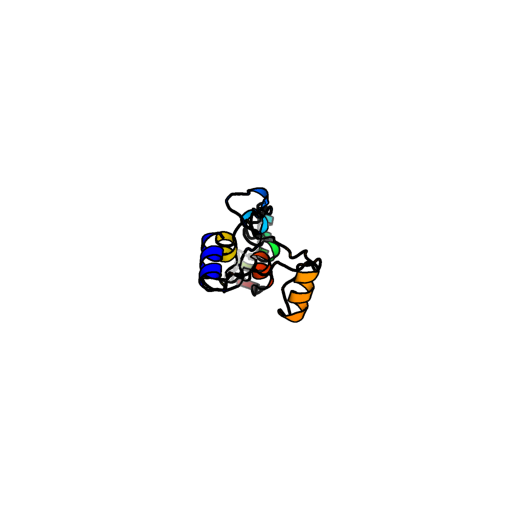0.237 -10.679 1.00 85.81 187 VAL A C 1
ATOM 1501 O O . VAL A 1 187 ? 13.719 -0.158 -9.532 1.00 85.81 187 VAL A O 1
ATOM 1504 N N . ARG A 1 188 ? 12.003 -0.523 -10.934 1.00 84.75 188 ARG A N 1
ATOM 1505 C CA . ARG A 1 188 ? 11.009 -0.845 -9.901 1.00 84.75 188 ARG A CA 1
ATOM 1506 C C . ARG A 1 188 ? 11.417 -2.058 -9.064 1.00 84.75 188 ARG A C 1
ATOM 1508 O O . ARG A 1 188 ? 11.261 -2.017 -7.841 1.00 84.75 188 ARG A O 1
ATOM 1515 N N . ASP A 1 189 ? 11.917 -3.105 -9.714 1.00 82.94 189 ASP A N 1
ATOM 1516 C CA . ASP A 1 189 ? 12.235 -4.388 -9.077 1.00 82.94 189 ASP A CA 1
ATOM 1517 C C . ASP A 1 189 ? 13.572 -4.361 -8.327 1.00 82.94 189 ASP A C 1
ATOM 1519 O O . ASP A 1 189 ? 13.720 -5.036 -7.310 1.00 82.94 189 ASP A O 1
ATOM 1523 N N . VAL A 1 190 ? 14.527 -3.539 -8.775 1.00 80.25 190 VAL A N 1
ATOM 1524 C CA . VAL A 1 190 ? 15.809 -3.328 -8.071 1.00 80.25 190 VAL A CA 1
ATOM 1525 C C . VAL A 1 190 ? 15.787 -2.155 -7.096 1.00 80.25 190 VAL A C 1
ATOM 1527 O O . VAL A 1 190 ? 16.729 -1.989 -6.319 1.00 80.25 190 VAL A O 1
ATOM 1530 N N . SER A 1 191 ? 14.748 -1.314 -7.128 1.00 74.38 191 SER A N 1
ATOM 1531 C CA . SER A 1 191 ? 14.542 -0.281 -6.116 1.00 74.38 191 SER A CA 1
ATOM 1532 C C . SER A 1 191 ? 14.490 -0.966 -4.754 1.00 74.38 191 SER A C 1
ATOM 1534 O O . SER A 1 191 ? 13.651 -1.835 -4.525 1.00 74.38 191 SER A O 1
ATOM 1536 N N . ASN A 1 192 ? 15.404 -0.585 -3.857 1.00 63.06 192 ASN A N 1
ATOM 1537 C CA . ASN A 1 192 ? 15.476 -1.092 -2.489 1.00 63.06 192 ASN A CA 1
ATOM 1538 C C . ASN A 1 192 ? 14.213 -0.675 -1.723 1.00 63.06 192 ASN A C 1
ATOM 1540 O O . ASN A 1 192 ? 14.193 0.341 -1.026 1.00 63.06 192 ASN A O 1
ATOM 1544 N N . ASN A 1 193 ? 13.142 -1.445 -1.876 1.00 70.44 193 ASN A N 1
ATOM 1545 C CA . ASN A 1 193 ? 11.880 -1.190 -1.207 1.00 70.44 193 ASN A CA 1
ATOM 1546 C C . ASN A 1 193 ? 11.991 -1.764 0.203 1.00 70.44 193 ASN A C 1
ATOM 1548 O O . ASN A 1 193 ? 11.869 -2.968 0.430 1.00 70.44 193 ASN A O 1
ATOM 1552 N N . THR A 1 194 ? 12.287 -0.896 1.165 1.00 77.88 194 THR A N 1
ATOM 1553 C CA . THR A 1 194 ? 12.375 -1.302 2.565 1.00 77.88 194 THR A CA 1
ATOM 1554 C C . THR A 1 194 ? 10.969 -1.501 3.114 1.00 77.88 194 THR A C 1
ATOM 1556 O O . THR A 1 194 ? 10.201 -0.542 3.244 1.00 77.88 194 THR A O 1
ATOM 1559 N N . LEU A 1 195 ? 10.642 -2.742 3.476 1.00 85.56 195 LEU A N 1
ATOM 1560 C CA . LEU A 1 195 ? 9.465 -3.021 4.287 1.00 85.56 195 LEU A CA 1
ATOM 1561 C C . LEU A 1 195 ? 9.675 -2.419 5.679 1.00 85.56 195 LEU A C 1
ATOM 1563 O O . LEU A 1 195 ? 10.527 -2.864 6.447 1.00 85.56 195 LEU A O 1
ATOM 1567 N N . ASN A 1 196 ? 8.883 -1.404 6.002 1.00 90.69 196 ASN A N 1
ATOM 1568 C CA . ASN A 1 196 ? 8.844 -0.809 7.326 1.00 90.69 196 ASN A CA 1
ATOM 1569 C C . ASN A 1 196 ? 7.680 -1.408 8.108 1.00 90.69 196 ASN A C 1
ATOM 1571 O O . ASN A 1 196 ? 6.524 -1.309 7.692 1.00 90.69 196 ASN A O 1
ATOM 1575 N N . THR A 1 197 ? 7.984 -1.977 9.270 1.00 95.06 197 THR A N 1
ATOM 1576 C CA . THR A 1 197 ? 6.986 -2.531 10.184 1.00 95.06 197 THR A CA 1
ATOM 1577 C C . THR A 1 197 ? 7.040 -1.785 11.509 1.00 95.06 197 THR A C 1
ATOM 1579 O O . THR A 1 197 ? 8.105 -1.647 12.109 1.00 95.06 197 THR A O 1
ATOM 1582 N N . ALA A 1 198 ? 5.891 -1.319 11.993 1.00 96.19 198 ALA A N 1
ATOM 1583 C CA . ALA A 1 198 ? 5.778 -0.625 13.270 1.00 96.19 198 ALA A CA 1
ATOM 1584 C C . ALA A 1 198 ? 4.717 -1.278 14.157 1.00 96.19 198 ALA A C 1
ATOM 1586 O O . ALA A 1 198 ? 3.589 -1.524 13.729 1.00 96.19 198 ALA A O 1
ATOM 1587 N N . ASN A 1 199 ? 5.079 -1.506 15.419 1.00 97.31 199 ASN A N 1
ATOM 1588 C CA . ASN A 1 199 ? 4.186 -1.990 16.464 1.00 97.31 199 ASN A CA 1
ATOM 1589 C C . ASN A 1 199 ? 4.081 -0.916 17.542 1.00 97.31 199 ASN A C 1
ATOM 1591 O O . ASN A 1 199 ? 5.081 -0.588 18.175 1.00 97.31 199 ASN A O 1
ATOM 1595 N N . ASN A 1 200 ? 2.881 -0.391 17.775 1.00 96.31 200 ASN A N 1
ATOM 1596 C CA . ASN A 1 200 ? 2.636 0.562 18.849 1.00 96.31 200 ASN A CA 1
ATOM 1597 C C . ASN A 1 200 ? 1.664 -0.044 19.846 1.00 96.31 200 ASN A C 1
ATOM 1599 O O . ASN A 1 200 ? 0.556 -0.440 19.489 1.00 96.31 200 ASN A O 1
ATOM 1603 N N . PHE A 1 201 ? 2.071 -0.073 21.106 1.00 96.94 201 PHE A N 1
ATOM 1604 C CA . PHE A 1 201 ? 1.222 -0.461 22.218 1.00 96.94 201 PHE A CA 1
ATOM 1605 C C . PHE A 1 201 ? 1.116 0.709 23.190 1.00 96.94 201 PHE A C 1
ATOM 1607 O O . PHE A 1 201 ? 2.118 1.327 23.545 1.00 96.94 201 PHE A O 1
ATOM 1614 N N . ASN A 1 202 ? -0.102 1.020 23.617 1.00 95.69 202 ASN A N 1
ATOM 1615 C CA . ASN A 1 202 ? -0.367 2.049 24.607 1.00 95.69 202 ASN A CA 1
ATOM 1616 C C . ASN A 1 202 ? -1.388 1.527 25.615 1.00 95.69 202 ASN A C 1
ATOM 1618 O O . ASN A 1 202 ? -2.431 1.002 25.227 1.00 95.69 202 ASN A O 1
ATOM 1622 N N . ALA A 1 203 ? -1.091 1.691 26.900 1.00 95.44 203 ALA A N 1
ATOM 1623 C CA . ALA A 1 203 ? -1.996 1.359 27.985 1.00 95.44 203 ALA A CA 1
ATOM 1624 C C . ALA A 1 203 ? -1.921 2.448 29.055 1.00 95.44 203 ALA A C 1
ATOM 1626 O O . ALA A 1 203 ? -0.847 2.735 29.576 1.00 95.44 203 ALA A O 1
ATOM 1627 N N . ASN A 1 204 ? -3.069 3.030 29.387 1.00 94.81 204 ASN A N 1
ATOM 1628 C CA . ASN A 1 204 ? -3.237 3.951 30.502 1.00 94.81 204 ASN A CA 1
ATOM 1629 C C . ASN A 1 204 ? -4.297 3.389 31.443 1.00 94.81 204 ASN A C 1
ATOM 1631 O O . ASN A 1 204 ? -5.394 3.040 31.002 1.00 94.81 204 ASN A O 1
ATOM 1635 N N . LEU A 1 205 ? -3.959 3.312 32.727 1.00 93.12 205 LEU A N 1
ATOM 1636 C CA . LEU A 1 205 ? -4.840 2.843 33.790 1.00 93.12 205 LEU A CA 1
ATOM 1637 C C . LEU A 1 205 ? -4.964 3.951 34.838 1.00 93.12 205 LEU A C 1
ATOM 1639 O O . LEU A 1 205 ? -3.958 4.551 35.216 1.00 93.12 205 LEU A O 1
ATOM 1643 N N . ASN A 1 206 ? -6.180 4.219 35.301 1.00 89.81 206 ASN A N 1
ATOM 1644 C CA . ASN A 1 206 ? -6.463 5.219 36.327 1.00 89.81 206 ASN A CA 1
ATOM 1645 C C . ASN A 1 206 ? -7.446 4.665 37.369 1.00 89.81 206 ASN A C 1
ATOM 1647 O O . ASN A 1 206 ? -8.246 3.784 37.058 1.00 89.81 206 ASN A O 1
ATOM 1651 N N . LEU A 1 207 ? -7.367 5.172 38.601 1.00 82.69 207 LEU A N 1
ATOM 1652 C CA . LEU A 1 207 ? -8.178 4.758 39.753 1.00 82.69 207 LEU A CA 1
ATOM 1653 C C . LEU A 1 207 ? -8.843 5.974 40.413 1.00 82.69 207 LEU A C 1
ATOM 1655 O O . LEU A 1 207 ? -8.224 7.059 40.333 1.00 82.69 207 LEU A O 1
#

Solvent-accessible surface area (backbone atoms only — not comparable to full-atom values): 11583 Å² total; per-residue (Å²): 108,68,71,56,29,52,49,23,54,74,70,74,42,76,50,84,54,79,70,58,42,94,91,39,76,91,38,51,70,88,43,77,43,58,48,56,70,76,38,40,36,93,75,46,54,72,48,78,49,74,52,74,51,72,53,68,58,100,51,32,42,41,38,40,36,42,35,42,36,41,34,43,25,50,55,44,39,95,50,9,34,41,37,37,42,36,41,38,40,37,37,38,36,52,79,42,78,40,93,85,46,94,69,79,34,60,41,46,43,34,40,41,38,38,40,36,42,35,43,37,29,42,75,52,92,45,58,96,59,44,16,49,68,44,17,35,74,68,53,64,38,56,48,60,72,55,57,80,54,72,68,59,50,54,48,38,71,72,75,40,82,83,67,53,52,53,98,88,65,51,37,47,29,80,48,87,87,45,90,66,36,57,38,36,67,48,37,54,72,68,41,73,50,58,77,44,75,46,79,47,78,47,77,48,77,48,107

Sequence (207 aa):
QMMVNEMNKNEGKELKFPNFDINNPSTYPTTETDWQDELLNNHALVYNHKVSLSGGTDRGIYYASFGYLNQNGVVASENSYYKRYNARFNNTYTVMEDKNRFWLPKVTFGSNISYSHTESMGIGNNSDVSGVLTSMALTPPNEPIYQTDPEQLKIYDQLYAGYVKDADGRAYNIINYMREMGNPLAVRDVSNNTLNTANNFNANLNL

Radius of gyration: 30.06 Å; Cα contacts (8 Å, |Δi|>4): 391; chains: 1; bounding box: 58×28×100 Å

Mean predicted aligned error: 10.67 Å